Protein AF-A0ABC9V0Q5-F1 (afdb_monomer_lite)

pLDDT: mean 87.35, std 13.01, range [34.22, 98.19]

Organism: NCBI:txid1398973

Radius of gyration: 22.22 Å; chains: 1; bounding box: 59×36×68 Å

Secondary structure (DSSP, 8-state):
--SSSTTSSS-HHHHHHHHHHHT---HHHHHHHHHHHTTS-GGGT---TT--EEEEEEE-HHHHHHHHHH-B-S-SEEEEES-HHHHHHGGGSSPPTTSSPEEEEEEE---GGGEEEEHHHHHH-HHHHHHHHHHGGGSTTGGGTHHHHTTTT-EEEEE--B--GGGEEEEEEEPPPHHHHHHHHHHTT-S-TT--HHHHHHHHGGG-SEEE--HHHHHHHHHHHHHHHHHTT--

Sequence (235 aa):
MDNQNRNIYYNLELLQAISNWQAGSNEKKGNKLKELCVNLPEKFRLLPPNLVLFRQISLDNVGLSRFLREKKLPEKISSWTTDYKFAEKFKGGVPSELGDFKATIFKTTPLNNQVIVSLSELYKCSDFCNAMKLNKNKIDRYHDGAGKYWDTQSEVIMATEYLDHSNIYSMGGYSGTPEQIAEQASREKNIPISLTIDDIKELSRDYIGPWWLSPEGTRRAVARTLEIARNRGML

Foldseek 3Di:
DDPPVQDPLQDLQQLLLQQVCQLDHDPVSQVSLLVSLVPPDLVFLDDPPPQKWKAKDWAAPVRVLCCLVVLWDPDQKDKIASDPVLRCCPPHHADDPPGSIKIWMFMDDDDSQFWSGFLLVLLVDPSNVVSCVVCVVVHPPNVSGCVPCPCVRSITMTGHTGDDLLRGQKIKDFDDQLQVQLVVCVVVVVDDPPDDSVNSNVVCPVVGTMDIDHRVRSVVVSVVVSVVCVVVVSD

Structure (mmCIF, N/CA/C/O backbone):
data_AF-A0ABC9V0Q5-F1
#
_entry.id   AF-A0ABC9V0Q5-F1
#
loop_
_atom_site.group_PDB
_atom_site.id
_atom_site.type_symbol
_atom_site.label_atom_id
_atom_site.label_alt_id
_atom_site.label_comp_id
_atom_site.label_asym_id
_atom_site.label_entity_id
_atom_site.label_seq_id
_atom_site.pdbx_PDB_ins_code
_atom_site.Cartn_x
_atom_site.Cartn_y
_atom_site.Cartn_z
_atom_site.occupancy
_atom_site.B_iso_or_equiv
_atom_site.auth_seq_id
_atom_site.auth_comp_id
_atom_site.auth_asym_id
_atom_site.auth_atom_id
_atom_site.pdbx_PDB_model_num
ATOM 1 N N . MET A 1 1 ? -34.847 -1.621 24.905 1.00 36.88 1 MET A N 1
ATOM 2 C CA . MET A 1 1 ? -34.054 -2.863 24.806 1.00 36.88 1 MET A CA 1
ATOM 3 C C . MET A 1 1 ? -33.382 -2.808 23.437 1.00 36.88 1 MET A C 1
ATOM 5 O O . MET A 1 1 ? -34.111 -2.795 22.464 1.00 36.88 1 MET A O 1
ATOM 9 N N . ASP A 1 2 ? -32.094 -2.562 23.206 1.00 34.22 2 ASP A N 1
ATOM 10 C CA . ASP A 1 2 ? -30.889 -2.490 24.031 1.00 34.22 2 ASP A CA 1
ATOM 11 C C . ASP A 1 2 ? -29.961 -1.407 23.463 1.00 34.22 2 ASP A C 1
ATOM 13 O O . ASP A 1 2 ? -29.541 -1.475 22.310 1.00 34.22 2 ASP A O 1
ATOM 17 N N . ASN A 1 3 ? -29.604 -0.413 24.279 1.00 36.97 3 ASN A N 1
ATOM 18 C CA . ASN A 1 3 ? -28.569 0.574 23.941 1.00 36.97 3 ASN A CA 1
ATOM 19 C C . ASN A 1 3 ? -27.194 0.220 24.529 1.00 36.97 3 ASN A C 1
ATOM 21 O O . ASN A 1 3 ? -26.243 0.965 24.316 1.00 36.97 3 ASN A O 1
ATOM 25 N N . GLN A 1 4 ? -27.080 -0.901 25.250 1.00 39.44 4 GLN A N 1
ATOM 26 C CA . GLN A 1 4 ? -25.866 -1.286 25.981 1.00 39.44 4 GLN A CA 1
ATOM 27 C C . GLN A 1 4 ? -24.942 -2.258 25.229 1.00 39.44 4 GLN A C 1
ATOM 29 O O . GLN A 1 4 ? -23.802 -2.425 25.638 1.00 39.44 4 GLN A O 1
ATOM 34 N N . ASN A 1 5 ? -25.358 -2.804 24.079 1.00 42.84 5 ASN A N 1
ATOM 35 C CA . ASN A 1 5 ? -24.469 -3.549 23.169 1.00 42.84 5 ASN A CA 1
ATOM 36 C C . ASN A 1 5 ? -23.764 -2.653 22.134 1.00 42.84 5 ASN A C 1
ATOM 38 O O . ASN A 1 5 ? -23.086 -3.145 21.228 1.00 42.84 5 ASN A O 1
ATOM 42 N N . ARG A 1 6 ? -23.924 -1.326 22.238 1.00 49.50 6 ARG A N 1
ATOM 43 C CA . ARG A 1 6 ? -23.340 -0.370 21.297 1.00 49.50 6 ARG A CA 1
ATOM 44 C C . ARG A 1 6 ? -21.838 -0.260 21.547 1.00 49.50 6 ARG A C 1
ATOM 46 O O . ARG A 1 6 ? -21.372 0.622 22.258 1.00 49.50 6 ARG A O 1
ATOM 53 N N . ASN A 1 7 ? -21.114 -1.125 20.843 1.00 62.00 7 ASN A N 1
ATOM 54 C CA . ASN A 1 7 ? -19.746 -0.917 20.383 1.00 62.00 7 ASN A CA 1
ATOM 55 C C . ASN A 1 7 ? -18.598 -1.497 21.226 1.00 62.00 7 ASN A C 1
ATOM 57 O O . ASN A 1 7 ? -17.554 -0.866 21.374 1.00 62.00 7 ASN A O 1
ATOM 61 N N . ILE A 1 8 ? -18.746 -2.736 21.710 1.00 73.19 8 ILE A N 1
ATOM 62 C CA . ILE A 1 8 ? -17.652 -3.471 22.381 1.00 73.19 8 ILE A CA 1
ATOM 63 C C . ILE A 1 8 ? -16.379 -3.590 21.521 1.00 73.19 8 ILE A C 1
ATOM 65 O O . ILE A 1 8 ? -15.282 -3.746 22.052 1.00 73.19 8 ILE A O 1
ATOM 69 N N . TYR A 1 9 ? -16.521 -3.495 20.196 1.00 86.44 9 TYR A N 1
ATOM 70 C CA . TYR A 1 9 ? -15.433 -3.682 19.242 1.00 86.44 9 TYR A CA 1
ATOM 71 C C . TYR A 1 9 ? -14.551 -2.438 19.081 1.00 86.44 9 TYR A C 1
ATOM 73 O O . TYR A 1 9 ? -13.333 -2.564 18.983 1.00 86.44 9 TYR A O 1
ATOM 81 N N . TYR A 1 10 ? -15.134 -1.233 19.046 1.00 93.75 10 TYR A N 1
ATOM 82 C CA . TYR A 1 10 ? -14.400 0.007 18.747 1.00 93.75 10 TYR A CA 1
ATOM 83 C C . TYR A 1 10 ? -13.962 0.728 20.024 1.00 93.75 10 TYR A C 1
ATOM 85 O O . TYR A 1 10 ? -14.261 1.903 20.248 1.00 93.75 10 TYR A O 1
ATOM 93 N N . ASN A 1 11 ? -13.253 -0.008 20.878 1.00 94.50 11 ASN A N 1
ATOM 94 C CA . ASN A 1 11 ? -12.652 0.537 22.088 1.00 94.50 11 ASN A CA 1
ATOM 95 C C . ASN A 1 11 ? -11.472 1.478 21.762 1.00 94.50 11 ASN A C 1
ATOM 97 O O . ASN A 1 11 ? -10.940 1.485 20.650 1.00 94.50 11 ASN A O 1
ATOM 101 N N . LEU A 1 12 ? -11.050 2.279 22.746 1.00 96.25 12 LEU A N 1
ATOM 102 C CA . LEU A 1 12 ? -9.978 3.264 22.562 1.00 96.25 12 LEU A CA 1
ATOM 103 C C . LEU A 1 12 ? -8.662 2.626 22.091 1.00 96.25 12 LEU A C 1
ATOM 105 O O . LEU A 1 12 ? -7.945 3.231 21.301 1.00 96.25 12 LEU A O 1
ATOM 109 N N . GLU A 1 13 ? -8.365 1.404 22.534 1.00 97.00 13 GLU A N 1
ATOM 110 C CA . GLU A 1 13 ? -7.137 0.695 22.174 1.00 97.00 13 GLU A CA 1
ATOM 111 C C . GLU A 1 13 ? -7.083 0.367 20.673 1.00 97.00 13 GLU A C 1
ATOM 113 O O . GLU A 1 13 ? -6.066 0.619 20.025 1.00 97.00 13 GLU A O 1
ATOM 118 N N . LEU A 1 14 ? -8.189 -0.112 20.090 1.00 97.56 14 LEU A N 1
ATOM 119 C CA . LEU A 1 14 ? -8.291 -0.345 18.649 1.00 97.56 14 LEU A CA 1
ATOM 120 C C . LEU A 1 14 ? -8.172 0.962 17.858 1.00 97.56 14 LEU A C 1
ATOM 122 O O . LEU A 1 14 ? -7.417 1.027 16.886 1.00 97.56 14 LEU A O 1
ATOM 126 N N . LEU A 1 15 ? -8.888 2.010 18.278 1.00 97.75 15 LEU A N 1
ATOM 127 C CA . LEU A 1 15 ? -8.842 3.317 17.611 1.00 97.75 15 LEU A CA 1
ATOM 128 C C . LEU A 1 15 ? -7.417 3.897 17.631 1.00 97.75 15 LEU A C 1
ATOM 130 O O . LEU A 1 15 ? -6.921 4.377 16.607 1.00 97.75 15 LEU A O 1
ATOM 134 N N . GLN A 1 16 ? -6.728 3.779 18.771 1.00 98.19 16 GLN A N 1
ATOM 135 C CA . GLN A 1 16 ? -5.330 4.172 18.924 1.00 98.19 16 GLN A CA 1
ATOM 136 C C . GLN A 1 16 ? -4.409 3.352 18.019 1.00 98.19 16 GLN A C 1
ATOM 138 O O . GLN A 1 16 ? -3.513 3.916 17.391 1.00 98.19 16 GLN A O 1
ATOM 143 N N . ALA A 1 17 ? -4.607 2.034 17.927 1.00 98.12 17 ALA A N 1
ATOM 144 C CA . ALA A 1 17 ? -3.786 1.166 17.088 1.00 98.12 17 ALA A CA 1
ATOM 145 C C . ALA A 1 17 ? -3.915 1.508 15.595 1.00 98.12 17 ALA A C 1
ATOM 147 O O . ALA A 1 17 ? -2.897 1.586 14.904 1.00 98.12 17 ALA A O 1
ATOM 148 N N . ILE A 1 18 ? -5.134 1.786 15.119 1.00 97.94 18 ILE A N 1
ATOM 149 C CA . ILE A 1 18 ? -5.386 2.220 13.736 1.00 97.94 18 ILE A CA 1
ATOM 150 C C . ILE A 1 18 ? -4.709 3.567 13.471 1.00 97.94 18 ILE A C 1
ATOM 152 O O . ILE A 1 18 ? -3.947 3.691 12.512 1.00 97.94 18 ILE A O 1
ATOM 156 N N . SER A 1 19 ? -4.898 4.555 14.352 1.00 98.00 19 SER A N 1
ATOM 157 C CA . SER A 1 19 ? -4.247 5.861 14.195 1.00 98.00 19 SER A CA 1
ATOM 158 C C . SER A 1 19 ? -2.717 5.746 14.217 1.00 98.00 19 SER A C 1
ATOM 160 O O . SER A 1 19 ? -2.035 6.325 13.374 1.00 98.00 19 SER A O 1
ATOM 162 N N . ASN A 1 20 ? -2.160 4.938 15.124 1.00 97.88 20 ASN A N 1
ATOM 163 C CA . ASN A 1 20 ? -0.721 4.698 15.216 1.00 97.88 20 ASN A CA 1
ATOM 164 C C . ASN A 1 20 ? -0.142 4.074 13.950 1.00 97.88 20 ASN A C 1
ATOM 166 O O . ASN A 1 20 ? 0.978 4.425 13.570 1.00 97.88 20 ASN A O 1
ATOM 170 N N . TRP A 1 21 ? -0.866 3.133 13.345 1.00 97.75 21 TRP A N 1
ATOM 171 C CA . TRP A 1 21 ? -0.482 2.503 12.089 1.00 97.75 21 TRP A CA 1
ATOM 172 C C . TRP A 1 21 ? -0.469 3.511 10.943 1.00 97.75 21 TRP A C 1
ATOM 174 O O . TRP A 1 21 ? 0.556 3.649 10.277 1.00 97.75 21 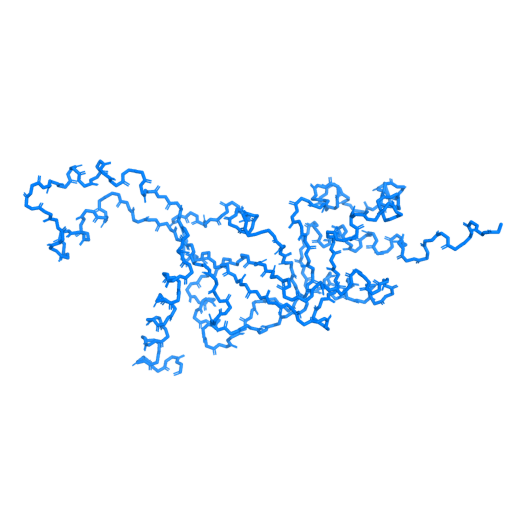TRP A O 1
ATOM 184 N N . GLN A 1 22 ? -1.545 4.286 10.783 1.00 96.62 22 GLN A N 1
ATOM 185 C CA . GLN A 1 22 ? -1.639 5.300 9.730 1.00 96.62 22 GLN A CA 1
ATOM 186 C C . GLN A 1 22 ? -0.601 6.423 9.909 1.00 96.62 22 GLN A C 1
ATOM 188 O O . GLN A 1 22 ? -0.053 6.916 8.928 1.00 96.62 22 GLN A O 1
ATOM 193 N N . ALA A 1 23 ? -0.239 6.774 11.149 1.00 95.94 23 ALA A N 1
ATOM 194 C CA . ALA A 1 23 ? 0.841 7.727 11.435 1.00 95.94 23 ALA A CA 1
ATOM 195 C C . ALA A 1 23 ? 2.243 7.206 11.058 1.00 95.94 23 ALA A C 1
ATOM 197 O O . ALA A 1 23 ? 3.206 7.972 11.010 1.00 95.94 23 ALA A O 1
ATOM 198 N N . GLY A 1 24 ? 2.382 5.901 10.825 1.00 94.06 24 GLY A N 1
ATOM 199 C CA . GLY A 1 24 ? 3.606 5.256 10.369 1.00 94.06 24 GLY A CA 1
ATOM 200 C C . GLY A 1 24 ? 3.628 3.785 10.769 1.00 94.06 24 GLY A C 1
ATOM 201 O O . GLY A 1 24 ? 3.508 3.459 11.951 1.00 94.06 24 GLY A O 1
ATOM 202 N N . SER A 1 25 ? 3.826 2.895 9.806 1.00 92.81 25 SER A N 1
ATOM 203 C CA . SER A 1 25 ? 3.802 1.447 10.003 1.00 92.81 25 SER A CA 1
ATOM 204 C C . SER A 1 25 ? 5.149 0.896 10.479 1.00 92.81 25 SER A C 1
ATOM 206 O O . SER A 1 25 ? 6.214 1.367 10.089 1.00 92.81 25 SER A O 1
ATOM 208 N N . ASN A 1 26 ? 5.104 -0.123 11.337 1.00 94.94 26 ASN A N 1
ATOM 209 C CA . ASN A 1 26 ? 6.236 -0.996 11.656 1.00 94.94 26 ASN A CA 1
ATOM 210 C C . ASN A 1 26 ? 5.717 -2.344 12.180 1.00 94.94 26 ASN A C 1
ATOM 212 O O . ASN A 1 26 ? 4.519 -2.495 12.436 1.00 94.94 26 ASN A O 1
ATOM 216 N N . GLU A 1 27 ? 6.615 -3.310 12.376 1.00 94.81 27 GLU A N 1
ATOM 217 C CA . GLU A 1 27 ? 6.252 -4.661 12.820 1.00 94.81 27 GLU A CA 1
ATOM 218 C C . GLU A 1 27 ? 5.475 -4.666 14.146 1.00 94.81 27 GLU A C 1
ATOM 220 O O . GLU A 1 27 ? 4.432 -5.312 14.245 1.00 94.81 27 GLU A O 1
ATOM 225 N N . LYS A 1 28 ? 5.910 -3.886 15.147 1.00 96.81 28 LYS A N 1
ATOM 226 C CA . LYS A 1 28 ? 5.231 -3.794 16.453 1.00 96.81 28 LYS A CA 1
ATOM 227 C C . LYS A 1 28 ? 3.781 -3.324 16.306 1.00 96.81 28 LYS A C 1
ATOM 229 O O . LYS A 1 28 ? 2.877 -3.914 16.894 1.00 96.81 28 LYS A O 1
ATOM 234 N N . LYS A 1 29 ? 3.551 -2.272 15.517 1.00 97.31 29 LYS A N 1
ATOM 235 C CA . LYS A 1 29 ? 2.210 -1.718 15.274 1.00 97.31 29 LYS A CA 1
ATOM 236 C C . LYS A 1 29 ? 1.339 -2.678 14.464 1.00 97.31 29 LYS A C 1
ATOM 238 O O . LYS A 1 29 ? 0.171 -2.848 14.795 1.00 97.31 29 LYS A O 1
ATOM 243 N N . GLY A 1 30 ? 1.912 -3.339 13.457 1.00 97.19 30 GLY A N 1
ATOM 244 C CA . GLY A 1 30 ? 1.213 -4.346 12.656 1.00 97.19 30 GLY A CA 1
ATOM 245 C C . GLY A 1 30 ? 0.763 -5.542 13.494 1.00 97.19 30 GLY A C 1
ATOM 246 O O . GLY A 1 30 ? -0.388 -5.959 13.402 1.00 97.19 30 GLY A O 1
ATOM 247 N N . ASN A 1 31 ? 1.633 -6.046 14.373 1.00 97.50 31 ASN A N 1
ATOM 248 C CA . ASN A 1 31 ? 1.290 -7.137 15.286 1.00 97.50 31 ASN A CA 1
ATOM 249 C C . ASN A 1 31 ? 0.206 -6.726 16.288 1.00 97.50 31 ASN A C 1
ATOM 251 O O . ASN A 1 31 ? -0.727 -7.495 16.509 1.00 97.50 31 ASN A O 1
ATOM 255 N N . LYS A 1 32 ? 0.267 -5.500 16.827 1.00 97.75 32 LYS A N 1
ATOM 256 C CA . LYS A 1 32 ? -0.789 -5.003 17.719 1.00 97.75 32 LYS A CA 1
ATOM 257 C C . LYS A 1 32 ? -2.136 -4.879 17.004 1.00 97.75 32 LYS A C 1
ATOM 259 O O . LYS A 1 32 ? -3.160 -5.255 17.562 1.00 97.75 32 LYS A O 1
ATOM 264 N N . LEU A 1 33 ? -2.150 -4.409 15.756 1.00 96.94 33 LEU A N 1
ATOM 265 C CA . LEU A 1 33 ? -3.372 -4.407 14.950 1.00 96.94 33 LEU A CA 1
ATOM 266 C C . LEU A 1 33 ? -3.899 -5.817 14.706 1.00 96.94 33 LEU A C 1
ATOM 268 O O . LEU A 1 33 ? -5.093 -6.045 14.864 1.00 96.94 33 LEU A O 1
ATOM 272 N N . LYS A 1 34 ? -3.022 -6.762 14.356 1.00 96.81 34 LYS A N 1
ATOM 273 C CA . LYS A 1 34 ? -3.397 -8.162 14.144 1.00 96.81 34 LYS A CA 1
ATOM 274 C C . LYS A 1 34 ? -4.059 -8.769 15.382 1.00 96.81 34 LYS A C 1
ATOM 276 O O . LYS A 1 34 ? -5.075 -9.435 15.240 1.00 96.81 34 LYS A O 1
ATOM 281 N N . GLU A 1 35 ? -3.514 -8.505 16.567 1.00 97.12 35 GLU A N 1
ATOM 282 C CA . GLU A 1 35 ? -4.079 -8.925 17.855 1.00 97.12 35 GLU A CA 1
ATOM 283 C C . GLU A 1 35 ? -5.480 -8.336 18.082 1.00 97.12 35 GLU A C 1
ATOM 285 O O . GLU A 1 35 ? -6.434 -9.073 18.320 1.00 97.12 35 GLU A O 1
ATOM 290 N N . LEU A 1 36 ? -5.628 -7.014 17.955 1.00 96.62 36 LEU A N 1
ATOM 291 C CA . LEU A 1 36 ? -6.888 -6.328 18.260 1.00 96.62 36 LEU A CA 1
ATOM 292 C C . LEU A 1 36 ? -7.990 -6.609 17.229 1.00 96.62 36 LEU A C 1
ATOM 294 O O . LEU A 1 36 ? -9.166 -6.698 17.583 1.00 96.62 36 LEU A O 1
ATOM 298 N N . CYS A 1 37 ? -7.625 -6.766 15.954 1.00 96.12 37 CYS A N 1
ATOM 299 C CA . CYS A 1 37 ? -8.587 -6.946 14.868 1.00 96.12 37 CYS A CA 1
ATOM 300 C C . CYS A 1 37 ? -9.239 -8.335 14.858 1.00 96.12 37 CYS A C 1
ATOM 302 O O . CYS A 1 37 ? -10.279 -8.487 14.223 1.00 96.12 37 CYS A O 1
ATOM 304 N N . VAL A 1 38 ? -8.710 -9.332 15.581 1.00 93.31 38 VAL A N 1
ATOM 305 C CA . VAL A 1 38 ? -9.358 -10.656 15.716 1.00 93.31 38 VAL A CA 1
ATOM 306 C C . VAL A 1 38 ? -10.800 -10.529 16.214 1.00 93.31 38 VAL A C 1
ATOM 308 O O . VAL A 1 38 ? -11.678 -11.246 15.739 1.00 93.31 38 VAL A O 1
ATOM 311 N N . ASN A 1 39 ? -11.056 -9.567 17.102 1.00 91.31 39 ASN A N 1
ATOM 312 C CA . ASN A 1 39 ? -12.377 -9.338 17.682 1.00 91.31 39 ASN A CA 1
ATOM 313 C C . ASN A 1 39 ? -13.321 -8.556 16.758 1.00 91.31 39 ASN A C 1
ATOM 315 O O . ASN A 1 39 ? -14.499 -8.415 17.075 1.00 91.31 39 ASN A O 1
ATOM 319 N N . LEU A 1 40 ? -12.840 -8.031 15.626 1.00 94.69 40 LEU A N 1
ATOM 320 C CA . LEU A 1 40 ? -13.698 -7.328 14.679 1.00 94.69 40 LEU A CA 1
ATOM 321 C C . LEU A 1 40 ? -14.645 -8.298 13.957 1.00 94.69 40 LEU A C 1
ATOM 323 O O . LEU A 1 40 ? -14.233 -9.416 13.610 1.00 94.69 40 LEU A O 1
ATOM 327 N N . PRO A 1 41 ? -15.875 -7.844 13.636 1.00 94.31 41 PRO A N 1
ATOM 328 C CA . PRO A 1 41 ? -16.773 -8.567 12.746 1.00 94.31 41 PRO A CA 1
ATOM 329 C C . PRO A 1 41 ? -16.080 -8.989 11.449 1.00 94.31 41 PRO A C 1
ATOM 331 O O . PRO A 1 41 ? -15.348 -8.202 10.843 1.00 94.31 41 PRO A O 1
ATOM 334 N N . GLU A 1 42 ? -16.358 -10.211 10.991 1.00 93.50 42 GLU A N 1
ATOM 335 C CA . GLU A 1 42 ? -15.681 -10.811 9.834 1.00 93.50 42 GLU A CA 1
ATOM 336 C C . GLU A 1 42 ? -15.777 -9.968 8.564 1.00 93.50 42 GLU A C 1
ATOM 338 O O . GLU A 1 42 ? -14.841 -9.960 7.778 1.00 93.50 42 GLU A O 1
ATOM 343 N N . LYS A 1 43 ? -16.841 -9.177 8.388 1.00 93.75 43 LYS A N 1
ATOM 344 C CA . LYS A 1 43 ? -16.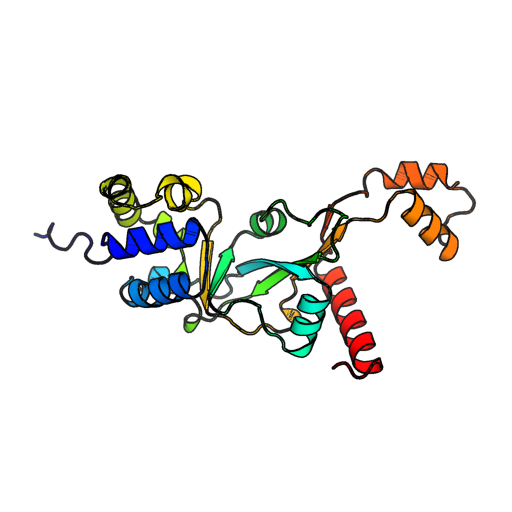992 -8.273 7.236 1.00 93.75 43 LYS A CA 1
ATOM 345 C C . LYS A 1 43 ? -15.841 -7.270 7.059 1.00 93.75 43 LYS A C 1
ATOM 347 O O . LYS A 1 43 ? -15.647 -6.769 5.964 1.00 93.75 43 LYS A O 1
ATOM 352 N N . PHE A 1 44 ? -15.087 -6.967 8.118 1.00 95.50 44 PHE A N 1
ATOM 353 C CA . PHE A 1 44 ? -13.907 -6.100 8.035 1.00 95.50 44 PHE A CA 1
ATOM 354 C C . PHE A 1 44 ? -12.616 -6.877 7.766 1.00 95.50 44 PHE A C 1
ATOM 356 O O . PHE A 1 44 ? -11.574 -6.269 7.561 1.00 95.50 44 PHE A O 1
ATOM 363 N N . ARG A 1 45 ? -12.667 -8.209 7.792 1.00 94.88 45 ARG A N 1
ATOM 364 C CA . ARG A 1 45 ? -11.532 -9.124 7.595 1.00 94.88 45 ARG A CA 1
ATOM 365 C C . ARG A 1 45 ? -11.708 -10.037 6.381 1.00 94.88 45 ARG A C 1
ATOM 367 O O . ARG A 1 45 ? -10.771 -10.717 5.992 1.00 94.88 45 ARG A O 1
ATOM 374 N N . LEU A 1 46 ? -12.892 -10.050 5.781 1.00 94.19 46 LEU A N 1
ATOM 375 C CA . LEU A 1 46 ? -13.212 -10.770 4.558 1.00 94.19 46 LEU A CA 1
ATOM 376 C C . LEU A 1 46 ? -13.359 -9.767 3.423 1.00 94.19 46 LEU A C 1
ATOM 378 O O . LEU A 1 46 ? -14.021 -8.741 3.572 1.00 94.19 46 LEU A O 1
ATOM 382 N N . LEU A 1 47 ? -12.749 -10.078 2.286 1.00 93.12 47 LEU A N 1
ATOM 383 C CA . LEU A 1 47 ? -12.878 -9.284 1.073 1.00 93.12 47 LEU A CA 1
ATOM 384 C C . LEU A 1 47 ? -13.727 -10.042 0.048 1.00 93.12 47 LEU A C 1
ATOM 386 O O . LEU A 1 47 ? -13.749 -11.276 0.066 1.00 93.12 47 LEU A O 1
ATOM 390 N N . PRO A 1 48 ? -14.419 -9.331 -0.859 1.00 92.19 48 PRO A N 1
ATOM 391 C CA . PRO A 1 48 ? -15.094 -9.960 -1.982 1.00 92.19 48 PRO A CA 1
ATOM 392 C C . PRO A 1 48 ? -14.150 -10.881 -2.772 1.00 92.19 48 PRO A C 1
ATOM 394 O O . PRO A 1 48 ? -12.976 -10.535 -2.960 1.00 92.19 48 PRO A O 1
ATOM 397 N N . PRO A 1 49 ? -14.646 -12.022 -3.288 1.00 89.56 49 PRO A N 1
ATOM 398 C CA . PRO A 1 49 ? -13.863 -12.875 -4.170 1.00 89.56 49 PRO A CA 1
ATOM 399 C C . PRO A 1 49 ? -13.303 -12.075 -5.348 1.00 89.56 49 PRO A C 1
ATOM 401 O O . PRO A 1 49 ? -14.004 -11.255 -5.938 1.00 89.56 49 PRO A O 1
ATOM 404 N N . ASN A 1 50 ? -12.045 -12.334 -5.706 1.00 91.56 50 ASN A N 1
ATOM 405 C CA . ASN A 1 50 ? -11.331 -11.673 -6.805 1.00 91.56 50 ASN A CA 1
ATOM 406 C C . ASN A 1 50 ? -11.054 -10.173 -6.618 1.00 91.56 50 ASN A C 1
ATOM 408 O O . ASN A 1 50 ? -10.571 -9.542 -7.560 1.00 91.56 50 ASN A O 1
ATOM 412 N N . LEU A 1 51 ? -11.297 -9.589 -5.436 1.00 95.12 51 LEU A N 1
ATOM 413 C CA . LEU A 1 51 ? -10.854 -8.220 -5.177 1.00 95.12 51 LEU A CA 1
ATOM 414 C C . LEU A 1 51 ? -9.323 -8.151 -5.287 1.00 95.12 51 LEU A C 1
ATOM 416 O O . LEU A 1 51 ? -8.601 -8.897 -4.623 1.00 95.12 51 LEU A O 1
ATOM 420 N N . VAL A 1 52 ? -8.835 -7.261 -6.149 1.00 96.88 52 VAL A N 1
ATOM 421 C CA . VAL A 1 52 ? -7.402 -7.047 -6.366 1.00 96.88 52 VAL A CA 1
ATOM 422 C C . VAL A 1 52 ? -6.926 -5.905 -5.482 1.00 96.88 52 VAL A C 1
ATOM 424 O O . VAL A 1 52 ? -7.545 -4.844 -5.432 1.00 96.88 52 VAL A O 1
AT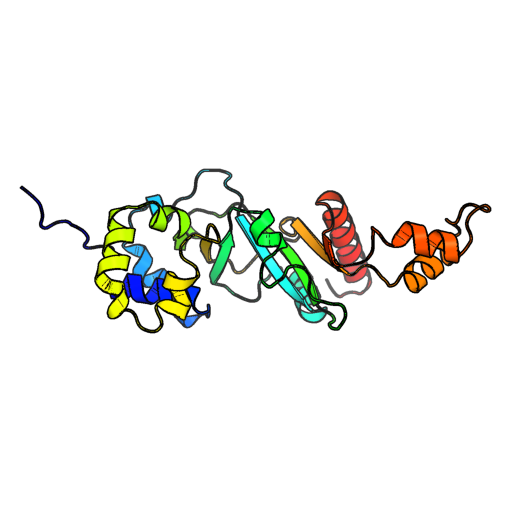OM 427 N N . LEU A 1 53 ? -5.801 -6.131 -4.815 1.00 98.06 53 LEU A N 1
ATOM 428 C CA . LEU A 1 53 ? -5.093 -5.137 -4.030 1.00 98.06 53 LEU A CA 1
ATOM 429 C C . LEU A 1 53 ? -3.772 -4.773 -4.696 1.00 98.06 53 LEU A C 1
ATOM 431 O O . LEU A 1 53 ? -3.100 -5.628 -5.277 1.00 98.06 53 LEU A O 1
ATOM 435 N N . PHE A 1 54 ? -3.380 -3.514 -4.540 1.00 98.12 54 PHE A N 1
ATOM 436 C CA . PHE A 1 54 ? -2.152 -2.947 -5.071 1.00 98.12 54 PHE A CA 1
ATOM 437 C C . PHE A 1 54 ? -1.271 -2.402 -3.953 1.00 98.12 54 PHE A C 1
ATOM 439 O O . PHE A 1 54 ? -1.759 -1.885 -2.947 1.00 98.12 54 PHE A O 1
ATOM 446 N N . ARG A 1 55 ? 0.044 -2.495 -4.139 1.00 96.50 55 ARG A N 1
ATOM 447 C CA . ARG A 1 55 ? 1.019 -1.897 -3.227 1.00 96.50 55 ARG A CA 1
ATOM 448 C C . ARG A 1 55 ? 2.240 -1.427 -3.991 1.00 96.50 55 ARG A C 1
ATOM 450 O O . ARG A 1 55 ? 2.912 -2.233 -4.626 1.00 96.50 55 ARG A O 1
ATOM 457 N N . GLN A 1 56 ? 2.558 -0.142 -3.870 1.00 95.12 56 GLN A N 1
ATOM 458 C CA . GLN A 1 56 ? 3.830 0.400 -4.331 1.00 95.12 56 GLN A CA 1
ATOM 459 C C . GLN A 1 56 ? 4.924 0.167 -3.280 1.00 95.12 56 GLN A C 1
ATOM 461 O O . GLN A 1 56 ? 4.744 0.453 -2.095 1.00 95.12 56 GLN A O 1
ATOM 466 N N . ILE A 1 57 ? 6.086 -0.300 -3.730 1.00 92.06 57 ILE A N 1
ATOM 467 C CA . ILE A 1 57 ? 7.319 -0.396 -2.951 1.00 92.06 57 ILE A CA 1
ATOM 468 C C . ILE A 1 57 ? 8.453 0.211 -3.776 1.00 92.06 57 ILE A C 1
ATOM 470 O O . ILE A 1 57 ? 8.617 -0.121 -4.947 1.00 92.06 57 ILE A O 1
ATOM 474 N N . SER A 1 58 ? 9.251 1.083 -3.166 1.00 89.25 58 SER A N 1
ATOM 475 C CA . SER A 1 58 ? 10.520 1.525 -3.750 1.00 89.25 58 SER A CA 1
ATOM 476 C C . SER A 1 58 ? 11.596 0.505 -3.392 1.00 89.25 58 SER A C 1
ATOM 478 O O . SER A 1 58 ? 11.893 0.320 -2.212 1.00 89.25 58 SER A O 1
ATOM 480 N N . LEU A 1 59 ? 12.145 -0.175 -4.397 1.00 85.81 59 LEU A N 1
ATOM 481 C CA . LEU A 1 59 ? 13.210 -1.165 -4.237 1.00 85.81 59 LEU A CA 1
ATOM 482 C C . LEU A 1 59 ? 14.470 -0.641 -4.919 1.00 85.81 59 LEU A C 1
ATOM 484 O O . LEU A 1 59 ? 14.428 -0.319 -6.103 1.00 85.81 59 LEU A O 1
ATOM 488 N N . ASP A 1 60 ? 15.583 -0.565 -4.197 1.00 83.56 60 ASP A N 1
ATOM 489 C CA . ASP A 1 60 ? 16.893 -0.379 -4.819 1.00 83.56 60 ASP A CA 1
ATOM 490 C C . ASP A 1 60 ? 17.305 -1.644 -5.590 1.00 83.56 60 ASP A C 1
ATOM 492 O O . ASP A 1 60 ? 16.638 -2.685 -5.548 1.00 83.56 60 ASP A O 1
ATOM 496 N N . ASN A 1 61 ? 18.430 -1.581 -6.302 1.00 80.44 61 ASN A N 1
ATOM 497 C CA . ASN A 1 61 ? 18.958 -2.733 -7.035 1.00 80.44 61 ASN A CA 1
ATOM 498 C C . ASN A 1 61 ? 19.170 -3.962 -6.125 1.00 80.44 61 ASN A C 1
ATOM 500 O O . ASN A 1 61 ? 18.920 -5.095 -6.548 1.00 80.44 61 ASN A O 1
ATOM 504 N N . VAL A 1 62 ? 19.576 -3.750 -4.867 1.00 84.50 62 VAL A N 1
ATOM 505 C CA . VAL A 1 62 ? 19.765 -4.821 -3.875 1.00 84.50 62 VAL A CA 1
ATOM 506 C C . VAL A 1 62 ? 18.425 -5.439 -3.475 1.00 84.50 62 VAL A C 1
ATOM 508 O O . VAL A 1 62 ? 18.279 -6.661 -3.505 1.00 84.50 62 VAL A O 1
ATOM 511 N N . GLY A 1 63 ? 17.432 -4.618 -3.143 1.00 86.94 63 GLY A N 1
ATOM 512 C CA . GLY A 1 63 ? 16.090 -5.029 -2.752 1.00 86.94 63 GLY A CA 1
ATOM 513 C C . GLY A 1 63 ? 15.338 -5.724 -3.880 1.00 86.94 63 GLY A C 1
ATOM 514 O O . GLY A 1 63 ? 14.705 -6.752 -3.644 1.00 86.94 63 GLY A O 1
ATOM 515 N N . LEU A 1 64 ? 15.459 -5.234 -5.116 1.00 84.94 64 LEU A N 1
ATOM 516 C CA . LEU A 1 64 ? 14.880 -5.888 -6.287 1.00 84.94 64 LEU A CA 1
ATOM 517 C C . LEU A 1 64 ? 15.546 -7.242 -6.543 1.00 84.94 64 LEU A C 1
ATOM 519 O O . LEU A 1 64 ? 14.849 -8.239 -6.707 1.00 84.94 64 LEU A O 1
ATOM 523 N N . SER A 1 65 ? 16.880 -7.308 -6.520 1.00 84.19 65 SER A N 1
ATOM 524 C CA . SER A 1 65 ? 17.622 -8.569 -6.662 1.00 84.19 65 SER A CA 1
ATOM 525 C C . SER A 1 65 ? 17.231 -9.580 -5.580 1.00 84.19 65 SER A C 1
ATOM 527 O O . SER A 1 65 ? 16.938 -10.743 -5.870 1.00 84.19 65 SER A O 1
ATOM 529 N N . ARG A 1 66 ? 17.133 -9.121 -4.328 1.00 88.88 66 ARG A N 1
ATOM 530 C CA . ARG A 1 66 ? 16.663 -9.929 -3.204 1.00 88.88 66 ARG A CA 1
ATOM 531 C C . ARG A 1 66 ? 15.242 -10.434 -3.429 1.00 88.88 66 ARG A C 1
ATOM 533 O O . ARG A 1 66 ? 15.008 -11.622 -3.238 1.00 88.88 66 ARG A O 1
ATOM 540 N N . PHE A 1 67 ? 14.315 -9.580 -3.862 1.00 91.25 67 PHE A N 1
ATOM 541 C CA . PHE A 1 67 ? 12.948 -9.996 -4.172 1.00 91.25 67 PHE A CA 1
ATOM 542 C C . PHE A 1 67 ? 12.921 -11.043 -5.291 1.00 91.25 67 PHE A C 1
ATOM 544 O O . PHE A 1 67 ? 12.243 -12.059 -5.165 1.00 91.25 67 PHE A O 1
ATOM 551 N N . LEU A 1 68 ? 13.682 -10.842 -6.368 1.00 88.56 68 LEU A N 1
ATOM 552 C CA . LEU A 1 68 ? 13.723 -11.788 -7.482 1.00 88.56 68 LEU A CA 1
ATOM 553 C C . LEU A 1 68 ? 14.242 -13.167 -7.047 1.00 88.56 68 LEU A C 1
ATOM 555 O O . LEU A 1 68 ? 13.721 -14.175 -7.519 1.00 88.56 68 LEU A O 1
ATOM 559 N N . ARG A 1 69 ? 15.197 -13.224 -6.113 1.00 89.81 69 ARG A N 1
ATOM 560 C CA . ARG A 1 69 ? 15.739 -14.482 -5.575 1.00 89.81 69 ARG A CA 1
ATOM 561 C C . ARG A 1 69 ? 14.848 -15.129 -4.521 1.00 89.81 69 ARG A C 1
ATOM 563 O O . ARG A 1 69 ? 14.566 -16.318 -4.590 1.00 89.81 69 ARG A O 1
ATOM 570 N N . GLU A 1 70 ? 14.423 -14.356 -3.530 1.00 93.19 70 GLU A N 1
ATOM 571 C CA . GLU A 1 70 ? 13.766 -14.873 -2.323 1.00 93.19 70 GLU A CA 1
ATOM 572 C C . GLU A 1 70 ? 12.238 -14.833 -2.411 1.00 93.19 70 GLU A C 1
ATOM 574 O O . GLU A 1 70 ? 11.570 -15.394 -1.544 1.00 93.19 70 GLU A O 1
ATOM 579 N N . LYS A 1 71 ? 11.674 -14.152 -3.421 1.00 94.12 71 LYS A N 1
ATOM 580 C CA . LYS A 1 71 ? 10.227 -13.899 -3.564 1.00 94.12 71 LYS A CA 1
ATOM 581 C C . LYS A 1 71 ? 9.617 -13.273 -2.309 1.00 94.12 71 LYS A C 1
ATOM 583 O O . LYS A 1 71 ? 8.460 -13.507 -1.972 1.00 94.12 71 LYS A O 1
ATOM 588 N N . LYS A 1 72 ? 10.430 -12.496 -1.592 1.00 93.06 72 LYS A N 1
ATOM 589 C CA . LYS A 1 72 ? 10.164 -12.043 -0.231 1.00 93.06 72 LYS A CA 1
ATOM 590 C C . LYS A 1 72 ? 10.075 -10.527 -0.161 1.00 93.06 72 LYS A C 1
ATOM 592 O O . LYS A 1 72 ? 10.955 -9.820 -0.649 1.00 93.06 72 LYS A O 1
ATOM 597 N N . LEU A 1 73 ? 9.017 -10.041 0.474 1.00 91.75 73 LEU A N 1
ATOM 598 C CA . LEU A 1 73 ? 8.807 -8.627 0.749 1.00 91.75 73 LEU A CA 1
ATOM 599 C C . LEU A 1 73 ? 9.640 -8.162 1.955 1.00 91.75 73 LEU A C 1
ATOM 601 O O . LEU A 1 73 ? 9.944 -8.961 2.843 1.00 91.75 73 LEU A O 1
ATOM 605 N N . PRO A 1 74 ? 9.983 -6.862 2.030 1.00 87.00 74 PRO A N 1
ATOM 606 C CA . PRO A 1 74 ? 10.729 -6.313 3.164 1.00 87.00 74 PRO A CA 1
ATOM 607 C C . PRO A 1 74 ? 9.937 -6.338 4.481 1.00 87.00 74 PRO A C 1
ATOM 609 O O . PRO A 1 74 ? 10.531 -6.347 5.555 1.00 87.00 74 PRO A O 1
ATOM 612 N N . GLU A 1 75 ? 8.605 -6.363 4.410 1.00 90.19 75 GLU A N 1
ATOM 613 C CA . GLU A 1 75 ? 7.703 -6.305 5.561 1.00 90.19 75 GLU A CA 1
ATOM 614 C C . GLU A 1 75 ? 6.687 -7.447 5.497 1.00 90.19 75 GLU A C 1
ATOM 616 O O . GLU A 1 75 ? 6.131 -7.710 4.433 1.00 90.19 75 GLU A O 1
ATOM 621 N N . LYS A 1 76 ? 6.407 -8.078 6.646 1.00 93.88 76 LYS A N 1
ATOM 622 C CA . LYS A 1 76 ? 5.423 -9.171 6.768 1.00 93.88 76 LYS A CA 1
ATOM 623 C C . LYS A 1 76 ? 3.982 -8.688 6.890 1.00 93.88 76 LYS A C 1
ATOM 625 O O . LYS A 1 76 ? 3.066 -9.403 6.506 1.00 93.88 76 LYS A O 1
ATOM 630 N N . ILE A 1 77 ? 3.780 -7.516 7.490 1.00 97.12 77 ILE A N 1
ATOM 631 C CA . ILE A 1 77 ? 2.479 -6.857 7.630 1.00 97.12 77 ILE A CA 1
ATOM 632 C C . ILE A 1 77 ? 2.605 -5.495 6.977 1.00 97.12 77 ILE A C 1
ATOM 634 O O . ILE A 1 77 ? 3.551 -4.763 7.263 1.00 97.12 77 ILE A O 1
ATOM 638 N N . SER A 1 78 ? 1.660 -5.161 6.108 1.00 96.38 78 SER A N 1
ATOM 639 C CA . SER A 1 78 ? 1.765 -3.957 5.294 1.00 96.38 78 SER A CA 1
ATOM 640 C C . SER A 1 78 ? 0.422 -3.449 4.803 1.00 96.38 78 SER A C 1
ATOM 642 O O . SER A 1 78 ? -0.531 -4.224 4.696 1.00 96.38 78 SER A O 1
ATOM 644 N N . SER A 1 79 ? 0.406 -2.173 4.431 1.00 96.75 79 SER A N 1
ATOM 645 C CA . SER A 1 79 ? -0.718 -1.507 3.784 1.00 96.75 79 SER A CA 1
ATOM 646 C C . SER A 1 79 ? -0.758 -1.802 2.290 1.00 96.75 79 SER A C 1
ATOM 648 O O . SER A 1 79 ? 0.259 -1.746 1.593 1.00 96.75 79 SER A O 1
ATOM 650 N N . TRP A 1 80 ? -1.961 -2.080 1.818 1.00 97.81 80 TRP A N 1
ATOM 651 C CA . TRP A 1 80 ? -2.337 -2.256 0.427 1.00 97.81 80 TRP A CA 1
ATOM 652 C C . TRP A 1 80 ? -3.552 -1.373 0.138 1.00 97.81 80 TRP A C 1
ATOM 654 O O . TRP A 1 80 ? -4.243 -0.946 1.058 1.00 97.81 80 TRP A O 1
ATOM 664 N N . THR A 1 81 ? -3.822 -1.092 -1.130 1.00 98.06 81 THR A N 1
ATOM 665 C CA . THR A 1 81 ? -4.969 -0.281 -1.555 1.00 98.06 81 THR A CA 1
ATOM 666 C C . THR A 1 81 ? -5.790 -1.016 -2.604 1.00 98.06 81 THR A C 1
ATOM 668 O O . THR A 1 81 ? -5.247 -1.778 -3.404 1.00 98.06 81 THR A O 1
ATOM 671 N N . THR A 1 82 ? -7.100 -0.786 -2.627 1.00 96.75 82 THR A N 1
ATOM 672 C CA . THR A 1 82 ? -7.963 -1.219 -3.737 1.00 96.75 82 THR A CA 1
ATOM 673 C C . THR A 1 82 ? -7.883 -0.281 -4.945 1.00 96.75 82 THR A C 1
ATOM 675 O O . THR A 1 82 ? -8.407 -0.611 -6.006 1.00 96.75 82 THR A O 1
ATOM 678 N N . ASP A 1 83 ? -7.248 0.887 -4.806 1.00 96.31 83 ASP A N 1
ATOM 679 C CA . ASP A 1 83 ? -7.135 1.895 -5.857 1.00 96.31 83 ASP A CA 1
ATOM 680 C C . ASP A 1 83 ? -5.738 1.879 -6.495 1.00 96.31 83 ASP A C 1
ATOM 682 O O . ASP A 1 83 ? -4.743 2.346 -5.934 1.00 96.31 83 ASP A O 1
ATOM 686 N N . TYR A 1 84 ? -5.666 1.376 -7.726 1.00 94.69 84 TYR A N 1
ATOM 687 C CA . TYR A 1 84 ? -4.435 1.394 -8.511 1.00 94.69 84 TYR A CA 1
ATOM 688 C C . TYR A 1 84 ? -3.894 2.816 -8.750 1.00 94.69 84 TYR A C 1
ATOM 690 O O . TYR A 1 84 ? -2.682 3.025 -8.707 1.00 94.69 84 TYR A O 1
ATOM 698 N N . LYS A 1 85 ? -4.763 3.812 -8.963 1.00 94.31 85 LYS A N 1
ATOM 699 C CA . LYS A 1 85 ? -4.345 5.206 -9.186 1.00 94.31 85 LYS A CA 1
ATOM 700 C C . LYS A 1 85 ? -3.783 5.841 -7.928 1.00 94.31 85 LYS A C 1
ATOM 702 O O . LYS A 1 85 ? -2.879 6.672 -8.024 1.00 94.31 85 LYS A O 1
ATOM 707 N N . PHE A 1 86 ? -4.266 5.421 -6.763 1.00 94.75 86 PHE A N 1
ATOM 708 C CA . PHE A 1 86 ? -3.619 5.754 -5.503 1.00 94.75 86 PHE A CA 1
ATOM 709 C C . PHE A 1 86 ? -2.229 5.111 -5.416 1.00 94.75 86 PHE A C 1
ATOM 711 O O . PHE A 1 86 ? -1.260 5.800 -5.095 1.00 94.75 86 PHE A O 1
ATOM 718 N N . ALA A 1 87 ? -2.104 3.824 -5.769 1.00 95.94 87 ALA A N 1
ATOM 719 C CA . ALA A 1 87 ? -0.820 3.125 -5.761 1.00 95.94 87 ALA A CA 1
ATOM 720 C C . ALA A 1 87 ? 0.227 3.780 -6.680 1.00 95.94 87 ALA A C 1
ATOM 722 O O . ALA A 1 87 ? 1.377 3.842 -6.280 1.00 95.94 87 ALA A O 1
ATOM 723 N N . GLU A 1 88 ? -0.140 4.314 -7.852 1.00 93.69 88 GLU A N 1
ATOM 724 C CA . GLU A 1 88 ? 0.788 5.026 -8.759 1.00 93.69 88 GLU A CA 1
ATOM 725 C C . GLU A 1 88 ? 1.341 6.341 -8.190 1.00 93.69 88 GLU A C 1
ATOM 727 O O . GLU A 1 88 ? 2.397 6.802 -8.623 1.00 93.69 88 GLU A O 1
ATOM 732 N N . LYS A 1 89 ? 0.608 6.978 -7.270 1.00 92.62 89 LYS A N 1
ATOM 733 C CA . LYS A 1 89 ? 0.939 8.295 -6.699 1.00 92.62 89 LYS A CA 1
ATOM 734 C C . LYS A 1 89 ? 1.493 8.197 -5.280 1.00 92.62 89 LYS A C 1
ATOM 736 O O . LYS A 1 89 ? 1.850 9.217 -4.682 1.00 92.62 89 LYS A O 1
ATOM 741 N N . PHE A 1 90 ? 1.535 6.994 -4.713 1.00 90.44 90 PHE A N 1
ATOM 742 C CA . PHE A 1 90 ? 1.933 6.792 -3.331 1.00 90.44 90 PHE A CA 1
ATOM 743 C C . PHE A 1 90 ? 3.359 7.310 -3.104 1.00 90.44 90 PHE A C 1
ATOM 745 O O . PHE A 1 90 ? 4.260 7.085 -3.906 1.00 90.44 90 PHE A O 1
ATOM 752 N N . LYS A 1 91 ? 3.560 8.067 -2.016 1.00 86.38 91 LYS A N 1
ATOM 753 C CA . LYS A 1 91 ? 4.834 8.745 -1.698 1.00 86.38 91 LYS A CA 1
ATOM 754 C C . LYS A 1 91 ? 5.401 9.608 -2.844 1.00 86.38 91 LYS A C 1
ATOM 756 O O . LYS A 1 91 ? 6.613 9.743 -2.962 1.00 86.38 91 LYS A O 1
ATOM 761 N N . GLY A 1 92 ? 4.533 10.213 -3.657 1.00 86.38 92 GLY A N 1
ATOM 762 C CA . GLY A 1 92 ? 4.940 11.059 -4.785 1.00 86.38 92 GLY A CA 1
ATOM 763 C C . GLY A 1 92 ? 5.122 10.301 -6.103 1.00 86.38 92 GLY A C 1
ATOM 764 O O . GLY A 1 92 ? 5.509 10.909 -7.094 1.00 86.38 92 GLY A O 1
ATOM 765 N N . GLY A 1 93 ? 4.808 9.002 -6.135 1.00 88.06 93 GLY A N 1
ATOM 766 C CA . GLY A 1 93 ? 4.898 8.165 -7.325 1.00 88.06 93 GLY A CA 1
ATOM 767 C C . GLY A 1 93 ? 6.304 7.624 -7.539 1.00 88.06 93 GLY A C 1
ATOM 768 O O . GLY A 1 93 ? 6.875 7.008 -6.636 1.00 88.06 93 GLY A O 1
ATOM 769 N N . VAL A 1 94 ? 6.855 7.794 -8.738 1.00 85.69 94 VAL A N 1
ATOM 770 C CA . VAL A 1 94 ? 8.185 7.267 -9.060 1.00 85.69 94 VAL A CA 1
ATOM 771 C C . VAL A 1 94 ? 9.269 8.119 -8.377 1.00 85.69 94 VAL A C 1
ATOM 773 O O . VAL A 1 94 ? 9.242 9.340 -8.529 1.00 85.69 94 VAL A O 1
ATOM 776 N N . PRO A 1 95 ? 10.224 7.518 -7.634 1.00 77.69 95 PRO A N 1
ATOM 777 C CA . PRO A 1 95 ? 11.362 8.239 -7.067 1.00 77.69 95 PRO A CA 1
ATOM 778 C C . PRO A 1 95 ? 12.129 9.015 -8.145 1.00 77.69 95 PRO A C 1
ATOM 780 O O . PRO A 1 95 ? 12.335 8.496 -9.241 1.00 77.69 95 PRO A O 1
ATOM 783 N N . SER A 1 96 ? 12.547 10.244 -7.835 1.00 68.12 96 SER A N 1
ATOM 784 C CA . SER A 1 96 ? 13.338 11.073 -8.750 1.00 68.12 96 SER A CA 1
ATOM 785 C C . SER A 1 96 ? 14.731 10.487 -9.010 1.00 68.12 96 SER A C 1
ATOM 787 O O . SER A 1 96 ? 15.243 9.693 -8.222 1.00 68.12 96 SER A O 1
ATOM 789 N N . GLU A 1 97 ? 15.344 10.925 -10.116 1.00 57.47 97 GLU A N 1
ATOM 790 C CA . GLU A 1 97 ? 16.585 10.436 -10.754 1.00 57.47 97 GLU A CA 1
ATOM 791 C C . GLU A 1 97 ? 17.820 10.244 -9.847 1.00 57.47 97 GLU A C 1
ATOM 793 O O . GLU A 1 97 ? 18.802 9.637 -10.262 1.00 57.47 97 GLU A O 1
ATOM 798 N N . LEU A 1 98 ? 17.796 10.732 -8.606 1.00 52.12 98 LEU A N 1
ATOM 799 C CA . LEU A 1 98 ? 18.944 10.747 -7.694 1.00 52.12 98 LEU A CA 1
ATOM 800 C C . LEU A 1 98 ? 19.160 9.435 -6.917 1.00 52.12 98 LEU A C 1
ATOM 802 O O . LEU A 1 98 ? 20.006 9.396 -6.023 1.00 52.12 98 LEU A O 1
ATOM 806 N N . GLY A 1 99 ? 18.426 8.361 -7.223 1.00 55.44 99 GLY A N 1
ATOM 807 C CA . GLY A 1 99 ? 18.600 7.077 -6.545 1.00 55.44 99 GLY A CA 1
ATOM 808 C C . GLY A 1 99 ? 18.407 5.856 -7.438 1.00 55.44 99 GLY A C 1
ATOM 809 O O . GLY A 1 99 ? 17.568 5.844 -8.331 1.00 55.44 99 GLY A O 1
ATOM 810 N N . ASP A 1 100 ? 19.113 4.774 -7.103 1.00 63.28 100 ASP A N 1
ATOM 811 C CA . ASP A 1 100 ? 18.997 3.432 -7.705 1.00 63.28 100 ASP A CA 1
ATOM 812 C C . ASP A 1 100 ? 17.643 2.736 -7.437 1.00 63.28 100 ASP A C 1
ATOM 814 O O . ASP A 1 100 ? 17.498 1.521 -7.612 1.00 63.28 100 ASP A O 1
ATOM 818 N N . PHE A 1 101 ? 16.644 3.479 -6.960 1.00 61.22 101 PHE A N 1
ATOM 819 C CA . PHE A 1 101 ? 15.351 2.948 -6.560 1.00 61.22 101 PHE A CA 1
ATOM 820 C C . PHE A 1 101 ? 14.410 2.850 -7.754 1.00 61.22 101 PHE A C 1
ATOM 822 O O . PHE A 1 101 ? 14.063 3.843 -8.387 1.00 61.22 101 PHE A O 1
ATOM 829 N N . LYS A 1 102 ? 13.907 1.642 -8.000 1.00 76.25 102 LYS A N 1
ATOM 830 C CA . LYS A 1 102 ? 12.812 1.384 -8.930 1.00 76.25 102 LYS A CA 1
ATOM 831 C C . LYS A 1 102 ? 11.511 1.302 -8.151 1.00 76.25 102 LYS A C 1
ATOM 833 O O . LYS A 1 102 ? 11.372 0.502 -7.219 1.00 76.25 102 LYS A O 1
ATOM 838 N N . ALA A 1 103 ? 10.540 2.122 -8.536 1.00 89.25 103 ALA A N 1
ATOM 839 C CA . ALA A 1 103 ? 9.196 1.989 -8.001 1.00 89.25 103 ALA A CA 1
ATOM 840 C C . ALA A 1 103 ? 8.594 0.690 -8.544 1.00 89.25 103 ALA A C 1
ATOM 842 O O . ALA A 1 103 ? 8.634 0.438 -9.742 1.00 89.25 103 ALA A O 1
ATOM 843 N N . THR A 1 104 ? 8.058 -0.166 -7.688 1.00 92.88 104 THR A N 1
ATOM 844 C CA . THR A 1 104 ? 7.438 -1.427 -8.105 1.00 92.88 104 THR A CA 1
ATOM 845 C C . THR A 1 104 ? 6.055 -1.511 -7.494 1.00 92.88 104 THR A C 1
ATOM 847 O O . THR A 1 104 ? 5.913 -1.465 -6.275 1.00 92.88 104 THR A O 1
ATOM 850 N N . ILE A 1 105 ? 5.030 -1.629 -8.332 1.00 96.19 105 ILE A N 1
ATOM 851 C CA . ILE A 1 105 ? 3.667 -1.910 -7.896 1.00 96.19 105 ILE A CA 1
ATOM 852 C C . ILE A 1 105 ? 3.455 -3.413 -7.967 1.00 96.19 105 ILE A C 1
ATOM 854 O O . ILE A 1 105 ? 3.558 -4.024 -9.032 1.00 96.19 105 ILE A O 1
ATOM 858 N N . PHE A 1 106 ? 3.116 -3.996 -6.829 1.00 97.06 106 PHE A N 1
ATOM 859 C CA . PHE A 1 106 ? 2.630 -5.359 -6.728 1.00 97.06 106 PHE A CA 1
ATOM 860 C C . PHE A 1 106 ? 1.110 -5.381 -6.829 1.00 97.06 106 PHE A C 1
ATOM 862 O O . PHE A 1 106 ? 0.447 -4.470 -6.332 1.00 97.06 106 PHE A O 1
ATOM 869 N N . LYS A 1 107 ? 0.564 -6.443 -7.425 1.00 97.38 107 LYS A N 1
ATOM 870 C CA . LYS A 1 107 ? -0.855 -6.794 -7.360 1.00 97.38 107 LYS A CA 1
ATOM 871 C C . LYS A 1 107 ? -1.043 -8.156 -6.713 1.00 97.38 107 LYS A C 1
ATOM 873 O O . LYS A 1 107 ? -0.255 -9.075 -6.947 1.00 97.38 107 LYS A O 1
ATOM 878 N N . THR A 1 108 ? -2.116 -8.319 -5.957 1.00 97.06 108 THR A N 1
ATOM 879 C CA . THR A 1 108 ? -2.499 -9.624 -5.417 1.00 97.06 108 THR A CA 1
ATOM 880 C C . THR A 1 108 ? -4.003 -9.725 -5.207 1.00 97.06 108 THR A C 1
ATOM 882 O O . THR A 1 108 ? -4.677 -8.714 -5.029 1.00 97.06 108 THR A O 1
ATOM 885 N N . THR A 1 109 ? -4.516 -10.950 -5.203 1.00 96.50 109 THR A N 1
ATOM 886 C CA . THR A 1 109 ? -5.835 -11.273 -4.657 1.00 96.50 109 THR A CA 1
ATOM 887 C C . THR A 1 109 ? -5.579 -11.969 -3.324 1.00 96.50 109 THR A C 1
ATOM 889 O O . THR A 1 109 ? -5.070 -13.093 -3.326 1.00 96.50 109 THR A O 1
ATOM 892 N N . PRO A 1 110 ? -5.822 -11.301 -2.186 1.00 93.81 110 PRO A N 1
ATOM 893 C CA . PRO A 1 110 ? -5.457 -11.842 -0.886 1.00 93.81 110 PRO A CA 1
ATOM 894 C C . PRO A 1 110 ? -6.330 -13.045 -0.527 1.00 93.81 110 PRO A C 1
ATOM 896 O O . PRO A 1 110 ? -7.529 -13.078 -0.804 1.00 93.81 110 PRO A O 1
ATOM 899 N N . LEU A 1 111 ? -5.734 -14.014 0.160 1.00 90.69 111 LEU A N 1
ATOM 900 C CA . LEU A 1 111 ? -6.488 -15.032 0.878 1.00 90.69 111 LEU A CA 1
ATOM 901 C C . LEU A 1 111 ? -7.133 -14.395 2.115 1.00 90.69 111 LEU A C 1
ATOM 903 O O . LEU A 1 111 ? -6.539 -13.532 2.762 1.00 90.69 111 LEU A O 1
ATOM 907 N N . ASN A 1 112 ? -8.320 -14.862 2.502 1.00 84.88 112 ASN A N 1
ATOM 908 C CA . ASN A 1 112 ? -9.041 -14.311 3.656 1.00 84.88 112 ASN A CA 1
ATOM 909 C C . ASN A 1 112 ? -8.224 -14.365 4.961 1.00 84.88 112 ASN A C 1
ATOM 911 O O . ASN A 1 112 ? -8.307 -13.458 5.780 1.00 84.88 112 ASN A O 1
ATOM 915 N N . ASN A 1 113 ? -7.382 -15.385 5.147 1.00 89.88 113 ASN A N 1
ATOM 916 C CA . ASN A 1 113 ? -6.510 -15.504 6.322 1.00 89.88 113 ASN A CA 1
ATOM 917 C C . ASN A 1 113 ? -5.307 -14.539 6.315 1.00 89.88 113 ASN A C 1
ATOM 919 O O . ASN A 1 113 ? -4.602 -14.439 7.319 1.00 89.88 113 ASN A O 1
ATOM 923 N N . GLN A 1 114 ? -5.055 -13.845 5.202 1.00 94.94 114 GLN A N 1
ATOM 924 C CA . GLN A 1 114 ? -4.013 -12.826 5.097 1.00 94.94 114 GLN A CA 1
ATOM 925 C C . GLN A 1 114 ? -4.529 -11.447 5.504 1.00 94.94 114 GLN A C 1
ATOM 927 O O . GLN A 1 114 ? -3.740 -10.616 5.948 1.00 94.94 114 GLN A O 1
ATOM 932 N N . VAL A 1 115 ? -5.827 -11.174 5.368 1.00 97.19 115 VAL A N 1
ATOM 933 C CA . VAL A 1 115 ? -6.398 -9.858 5.669 1.00 97.19 115 VAL A CA 1
ATOM 934 C C . VAL A 1 115 ? -6.501 -9.679 7.183 1.00 97.19 115 VAL A C 1
ATOM 936 O O . VAL A 1 115 ? -7.172 -10.439 7.877 1.00 97.19 115 VAL A O 1
ATOM 939 N N . ILE A 1 116 ? -5.828 -8.652 7.701 1.00 97.69 116 ILE A N 1
ATOM 940 C CA . ILE A 1 116 ? -5.948 -8.253 9.107 1.00 97.69 116 ILE A CA 1
ATOM 941 C C . ILE A 1 116 ? -7.184 -7.381 9.271 1.00 97.69 116 ILE A C 1
ATOM 943 O O . ILE A 1 116 ? -7.994 -7.636 10.158 1.00 97.69 116 ILE A O 1
ATOM 947 N N . VAL A 1 117 ? -7.317 -6.358 8.422 1.00 97.75 117 VAL A N 1
ATOM 948 C CA . VAL A 1 117 ? -8.466 -5.453 8.418 1.00 97.75 117 VAL A CA 1
ATOM 949 C C . VAL A 1 117 ? -8.538 -4.652 7.115 1.00 97.75 117 VAL A C 1
ATOM 951 O O . VAL A 1 117 ? -7.521 -4.192 6.598 1.00 97.75 117 VAL A O 1
ATOM 954 N N . SER A 1 118 ? -9.746 -4.447 6.599 1.00 97.75 118 SER A N 1
ATOM 955 C CA . SER A 1 118 ? -10.061 -3.438 5.591 1.00 97.75 118 SER A CA 1
ATOM 956 C C . SER A 1 118 ? -10.437 -2.139 6.297 1.00 97.75 118 SER A C 1
ATOM 958 O O . SER A 1 118 ? -11.525 -2.029 6.872 1.00 97.75 118 SER A O 1
ATOM 960 N N . LEU A 1 119 ? -9.535 -1.154 6.282 1.00 97.56 119 LEU A N 1
ATOM 961 C CA . LEU A 1 119 ? -9.836 0.160 6.846 1.00 97.56 119 LEU A CA 1
ATOM 962 C C . LEU A 1 119 ? -10.899 0.877 6.017 1.00 97.56 119 LEU A C 1
ATOM 964 O O . LEU A 1 119 ? -11.738 1.557 6.599 1.00 97.56 119 LEU A O 1
ATOM 968 N N . SER A 1 120 ? -10.928 0.665 4.699 1.00 95.12 120 SER A N 1
ATOM 969 C CA . SER A 1 120 ? -11.984 1.238 3.858 1.00 95.12 120 SER A CA 1
ATOM 970 C C . SER A 1 120 ? -13.374 0.752 4.258 1.00 95.12 120 SER A C 1
ATOM 972 O O . SER A 1 120 ? -14.299 1.550 4.402 1.00 95.12 120 SER A O 1
ATOM 974 N N . GLU A 1 121 ? -13.532 -0.541 4.552 1.00 95.88 121 GLU A N 1
ATOM 975 C CA . GLU A 1 121 ? -14.813 -1.043 5.060 1.00 95.88 121 GLU A CA 1
ATOM 976 C C . GLU A 1 121 ? -15.113 -0.541 6.481 1.00 95.88 121 GLU A C 1
ATOM 978 O O . GLU A 1 121 ? -16.264 -0.218 6.786 1.00 95.88 121 GLU A O 1
ATOM 983 N N . LEU A 1 122 ? -14.102 -0.408 7.351 1.00 95.94 122 LEU A N 1
ATOM 984 C CA . LEU A 1 122 ? -14.290 0.180 8.683 1.00 95.94 122 LEU A CA 1
ATOM 985 C C . LEU A 1 122 ? -14.765 1.635 8.616 1.00 95.94 122 LEU A C 1
ATOM 987 O O . LEU A 1 122 ? -15.714 1.992 9.311 1.00 95.94 122 LEU A O 1
ATOM 991 N N . TYR A 1 123 ? -14.160 2.470 7.772 1.00 96.75 123 TYR A N 1
ATOM 992 C CA . TYR A 1 123 ? -14.521 3.884 7.642 1.00 96.75 123 TYR A CA 1
ATOM 993 C C . TYR A 1 123 ? -15.875 4.115 6.949 1.00 96.75 123 TYR A C 1
ATOM 995 O O . TYR A 1 123 ? -16.448 5.199 7.070 1.00 96.75 123 TYR A O 1
ATOM 1003 N N . LYS A 1 124 ? -16.454 3.096 6.301 1.00 95.62 124 LYS A N 1
ATOM 1004 C CA . LYS A 1 124 ? -17.863 3.106 5.865 1.00 95.62 124 LYS A CA 1
ATOM 1005 C C . LYS A 1 124 ? -18.841 2.832 7.013 1.00 95.62 124 LYS A C 1
ATOM 1007 O O . LYS A 1 124 ? -20.031 3.121 6.892 1.00 95.62 124 LYS A O 1
ATOM 1012 N N . CYS A 1 125 ? -18.379 2.286 8.140 1.00 95.50 125 CYS A N 1
ATOM 1013 C CA . CYS A 1 125 ? -19.229 1.977 9.284 1.00 95.50 125 CYS A CA 1
ATOM 1014 C C . CYS A 1 125 ? -19.486 3.220 10.151 1.00 95.50 125 CYS A C 1
ATOM 1016 O O . CYS A 1 125 ? -18.574 3.775 10.765 1.00 95.50 125 CYS A O 1
ATOM 1018 N N . SER A 1 126 ? -20.756 3.620 10.271 1.00 95.31 126 SER A N 1
ATOM 1019 C CA . SER A 1 126 ? -21.172 4.775 11.079 1.00 95.31 126 SER A CA 1
ATOM 1020 C C . SER A 1 126 ? -20.725 4.677 12.537 1.00 95.31 126 SER A C 1
ATOM 1022 O O . SER A 1 126 ? -20.250 5.659 13.103 1.00 95.31 126 SER A O 1
ATOM 1024 N N . ASP A 1 127 ? -20.833 3.493 13.139 1.00 95.19 127 ASP A N 1
ATOM 1025 C CA . ASP A 1 127 ? -20.497 3.276 14.547 1.00 95.19 127 ASP A CA 1
ATOM 1026 C C . ASP A 1 127 ? -18.994 3.421 14.802 1.00 95.19 127 ASP A C 1
ATOM 1028 O O . ASP A 1 127 ? -18.593 3.958 15.837 1.00 95.19 127 ASP A O 1
ATOM 1032 N N . PHE A 1 128 ? -18.160 3.005 13.846 1.00 96.38 128 PHE A N 1
ATOM 1033 C CA . PHE A 1 128 ? -16.711 3.192 13.898 1.00 96.38 128 PHE A CA 1
ATOM 1034 C C . PHE A 1 128 ? -16.346 4.666 13.766 1.00 96.38 128 PHE A C 1
ATOM 1036 O O . PHE A 1 128 ? -15.630 5.214 14.604 1.00 96.38 128 PHE A O 1
ATOM 1043 N N . CYS A 1 129 ? -16.916 5.341 12.771 1.00 96.88 129 CYS A N 1
ATOM 1044 C CA . CYS A 1 129 ? -16.704 6.766 12.550 1.00 96.88 129 CYS A CA 1
ATOM 1045 C C . CYS A 1 129 ? -17.139 7.608 13.757 1.00 96.88 129 CYS A C 1
ATOM 1047 O O . CYS A 1 129 ? -16.446 8.554 14.137 1.00 96.88 129 CYS A O 1
ATOM 1049 N N . ASN A 1 130 ? -18.258 7.253 14.392 1.00 96.12 130 ASN A N 1
ATOM 1050 C CA . ASN A 1 130 ? -18.728 7.899 15.614 1.00 96.12 130 ASN A CA 1
ATOM 1051 C C . ASN A 1 130 ? -17.773 7.644 16.785 1.00 96.12 130 ASN A C 1
ATOM 1053 O O . ASN A 1 130 ? -17.398 8.595 17.469 1.00 96.12 130 ASN A O 1
ATOM 1057 N N . ALA A 1 131 ? -17.321 6.402 16.985 1.00 96.56 131 ALA A N 1
ATOM 1058 C CA . ALA A 1 131 ? -16.345 6.072 18.024 1.00 96.56 131 ALA A CA 1
ATOM 1059 C C . ALA A 1 131 ? -15.028 6.849 17.844 1.00 96.56 131 ALA A C 1
ATOM 1061 O O . ALA A 1 131 ? -14.518 7.418 18.811 1.00 96.56 131 ALA A O 1
ATOM 1062 N N . MET A 1 132 ? -14.524 6.952 16.611 1.00 96.81 132 MET A N 1
ATOM 1063 C CA . MET A 1 132 ? -13.315 7.711 16.285 1.00 96.81 132 MET A CA 1
ATOM 1064 C C . MET A 1 132 ? -13.489 9.210 16.582 1.00 96.81 132 MET A C 1
ATOM 1066 O O . MET A 1 132 ? -12.647 9.816 17.240 1.00 96.81 132 MET A O 1
ATOM 1070 N N . LYS A 1 133 ? -14.622 9.809 16.183 1.00 96.00 133 LYS A N 1
ATOM 1071 C CA . LYS A 1 133 ? -14.932 11.225 16.457 1.00 96.00 133 LYS A CA 1
ATOM 1072 C C . LYS A 1 133 ? -15.057 11.523 17.952 1.00 96.00 133 LYS A C 1
ATOM 1074 O O . LYS A 1 133 ? -14.533 12.538 18.405 1.00 96.00 133 LYS A O 1
ATOM 1079 N N . LEU A 1 134 ? -15.729 10.650 18.706 1.00 96.56 134 LEU A N 1
ATOM 1080 C CA . LEU A 1 134 ? -15.915 10.793 20.155 1.00 96.56 134 LEU A CA 1
ATOM 1081 C C . LEU A 1 134 ? -14.591 10.685 20.921 1.00 96.56 134 LEU A C 1
ATOM 1083 O O . LEU A 1 134 ? -14.411 11.357 21.934 1.00 96.56 134 LEU A O 1
ATOM 1087 N N . ASN A 1 135 ? -13.661 9.862 20.435 1.00 97.00 135 ASN A N 1
ATOM 1088 C CA . ASN A 1 135 ? -12.396 9.596 21.115 1.00 97.00 135 ASN A CA 1
ATOM 1089 C C . ASN A 1 135 ? -11.195 10.357 20.541 1.00 97.00 135 ASN A C 1
ATOM 1091 O O . ASN A 1 135 ? -10.110 10.223 21.093 1.00 97.00 135 ASN A O 1
ATOM 1095 N N . LYS A 1 136 ? -11.353 11.190 19.503 1.00 96.62 136 LYS A N 1
ATOM 1096 C CA . LYS A 1 136 ? -10.231 11.859 18.810 1.00 96.62 136 LYS A CA 1
ATOM 1097 C C . LYS A 1 136 ? -9.247 12.588 19.740 1.00 96.62 136 LYS A C 1
ATOM 1099 O O . LYS A 1 136 ? -8.048 12.538 19.510 1.00 96.62 136 LYS A O 1
ATOM 1104 N N . ASN A 1 137 ? -9.740 13.215 20.814 1.00 97.69 137 ASN A N 1
ATOM 1105 C CA . ASN A 1 137 ? -8.918 13.962 21.779 1.00 97.69 137 ASN A CA 1
ATOM 1106 C C . ASN A 1 137 ? -8.183 13.053 22.783 1.00 97.69 137 ASN A C 1
ATOM 1108 O O . ASN A 1 137 ? -7.342 13.530 23.534 1.00 97.69 137 ASN A O 1
ATOM 1112 N N . LYS A 1 138 ? -8.541 11.767 22.835 1.00 97.81 138 LYS A N 1
ATOM 1113 C CA . LYS A 1 138 ? -7.909 10.732 23.663 1.00 97.81 138 LYS A CA 1
ATOM 1114 C C . LYS A 1 138 ? -6.950 9.854 22.857 1.00 97.81 138 LYS A C 1
ATOM 1116 O O . LYS A 1 138 ? -6.351 8.952 23.426 1.00 97.81 138 LYS A O 1
ATOM 1121 N N . ILE A 1 139 ? -6.874 10.068 21.541 1.00 98.00 139 ILE A N 1
ATOM 1122 C CA . ILE A 1 139 ? -5.995 9.325 20.645 1.00 98.00 139 ILE A CA 1
ATOM 1123 C C . ILE A 1 139 ? -4.701 10.117 20.491 1.00 98.00 139 ILE A C 1
ATOM 1125 O O . ILE A 1 139 ? -4.684 11.208 19.911 1.00 98.00 139 ILE A O 1
ATOM 1129 N N . ASP A 1 140 ? -3.605 9.541 20.965 1.00 97.12 140 ASP A N 1
ATOM 1130 C CA . ASP A 1 140 ? -2.279 10.115 20.807 1.00 97.12 140 ASP A CA 1
ATOM 1131 C C . ASP A 1 140 ? -1.951 10.255 19.323 1.00 97.12 140 ASP A C 1
ATOM 1133 O O . ASP A 1 140 ? -2.149 9.327 18.530 1.00 97.12 140 ASP A O 1
ATOM 1137 N N . ARG A 1 141 ? -1.432 11.432 18.953 1.00 95.44 141 ARG A N 1
ATOM 1138 C CA . ARG A 1 141 ? -1.026 11.762 17.578 1.00 95.44 141 ARG A CA 1
ATOM 1139 C C . ARG A 1 141 ? -2.133 11.525 16.542 1.00 95.44 141 ARG A C 1
ATOM 1141 O O . ARG A 1 141 ? -1.845 11.193 15.393 1.00 95.44 141 ARG A O 1
ATOM 1148 N N . TYR A 1 142 ? -3.400 11.734 16.916 1.00 97.56 142 TYR A N 1
ATOM 1149 C CA . TYR A 1 142 ? -4.546 11.606 16.007 1.00 97.56 142 TYR A CA 1
ATOM 1150 C C . TYR A 1 142 ? -4.337 12.348 14.677 1.00 97.56 142 TYR A C 1
ATOM 1152 O O . TYR A 1 142 ? -4.585 11.790 13.610 1.00 97.56 142 TYR A O 1
ATOM 1160 N N . HIS A 1 143 ? -3.821 13.580 14.732 1.00 97.00 143 HIS A N 1
ATOM 1161 C CA . HIS A 1 143 ? -3.569 14.415 13.553 1.00 97.00 143 HIS A CA 1
ATOM 1162 C C . HIS A 1 143 ? -2.427 13.920 12.657 1.00 97.00 143 HIS A C 1
ATOM 1164 O O . HIS A 1 143 ? -2.386 14.304 11.495 1.00 97.00 143 HIS A O 1
ATOM 1170 N N . ASP A 1 144 ? -1.540 13.053 13.150 1.00 96.88 144 ASP A N 1
ATOM 1171 C CA . ASP A 1 144 ? -0.515 12.416 12.316 1.00 96.88 144 ASP A CA 1
ATOM 1172 C C . ASP A 1 144 ? -1.042 11.143 11.643 1.00 96.88 144 ASP A C 1
ATOM 1174 O O . ASP A 1 144 ? -0.497 10.721 10.626 1.00 96.88 144 ASP A O 1
ATOM 1178 N N . GLY A 1 145 ? -2.074 10.523 12.226 1.00 96.88 145 GLY A N 1
ATOM 1179 C CA . GLY A 1 145 ? -2.649 9.246 11.811 1.00 96.88 145 GLY A CA 1
ATOM 1180 C C . GLY A 1 145 ? -4.056 9.384 11.243 1.00 96.88 145 GLY A C 1
ATOM 1181 O O . GLY A 1 145 ? -4.252 9.959 10.169 1.00 96.88 145 GLY A O 1
ATOM 1182 N N . ALA A 1 146 ? -5.044 8.845 11.962 1.00 97.00 146 ALA A N 1
ATOM 1183 C CA . ALA A 1 146 ? -6.426 8.746 11.487 1.00 97.00 146 ALA A CA 1
ATOM 1184 C C . ALA A 1 146 ? -7.037 10.103 11.102 1.00 97.00 146 ALA A C 1
ATOM 1186 O O . ALA A 1 146 ? -7.793 10.187 10.138 1.00 97.00 146 ALA A O 1
ATOM 1187 N N . GLY A 1 147 ? -6.663 11.181 11.796 1.00 96.38 147 GLY A N 1
ATOM 1188 C CA . GLY A 1 147 ? -7.125 12.536 11.503 1.00 96.38 147 GLY A CA 1
ATOM 1189 C C . GLY A 1 147 ? -6.586 13.135 10.205 1.00 96.38 147 GLY A C 1
ATOM 1190 O O . GLY A 1 147 ? -7.217 14.041 9.668 1.00 96.38 147 GLY A O 1
ATOM 1191 N N . LYS A 1 148 ? -5.451 12.641 9.699 1.00 96.00 148 LYS A N 1
ATOM 1192 C CA . LYS A 1 148 ? -4.860 13.073 8.425 1.00 96.00 148 LYS A CA 1
ATOM 1193 C C . LYS A 1 148 ? -5.278 12.180 7.269 1.00 96.00 148 LYS A C 1
ATOM 1195 O O . LYS A 1 148 ? -5.574 12.685 6.191 1.00 96.00 148 LYS A O 1
ATOM 1200 N N . TYR A 1 149 ? -5.252 10.866 7.479 1.00 94.06 149 TYR A N 1
ATOM 1201 C CA . TYR A 1 149 ? -5.399 9.911 6.385 1.00 94.06 149 TYR A CA 1
ATOM 1202 C C . TYR A 1 149 ? -6.822 9.391 6.219 1.00 94.06 149 TYR A C 1
ATOM 1204 O O . TYR A 1 149 ? -7.259 9.262 5.078 1.00 94.06 149 TYR A O 1
ATOM 1212 N N . TRP A 1 150 ? -7.555 9.120 7.304 1.00 95.31 150 TRP A N 1
ATOM 1213 C CA . TRP A 1 150 ? -8.906 8.547 7.244 1.00 95.31 150 TRP A CA 1
ATOM 1214 C C . TRP A 1 150 ? -8.990 7.387 6.220 1.00 95.31 150 TRP A C 1
ATOM 1216 O O . TRP A 1 150 ? -8.132 6.503 6.240 1.00 95.31 150 TRP A O 1
ATOM 1226 N N . ASP A 1 151 ? -9.957 7.425 5.296 1.00 94.19 151 ASP A N 1
ATOM 1227 C CA . ASP A 1 151 ? -10.108 6.495 4.163 1.00 94.19 151 ASP A CA 1
ATOM 1228 C C . ASP A 1 151 ? -9.567 7.042 2.824 1.00 94.19 151 ASP A C 1
ATOM 1230 O O . ASP A 1 151 ? -9.969 6.617 1.746 1.00 94.19 151 ASP A O 1
ATOM 1234 N N . THR A 1 152 ? -8.649 8.012 2.842 1.00 91.88 152 THR A N 1
ATOM 1235 C CA . THR A 1 152 ? -8.124 8.608 1.589 1.00 91.88 152 THR A CA 1
ATOM 1236 C C . THR A 1 152 ? -7.362 7.618 0.706 1.00 91.88 152 THR A C 1
ATOM 1238 O O . THR A 1 152 ? -7.125 7.902 -0.464 1.00 91.88 152 THR A O 1
ATOM 1241 N N . GLN A 1 153 ? -6.968 6.469 1.261 1.00 92.69 153 GLN A N 1
ATOM 1242 C CA . GLN A 1 153 ? -6.098 5.493 0.608 1.00 92.69 153 GLN A CA 1
ATOM 1243 C C . GLN A 1 153 ? -6.815 4.187 0.246 1.00 92.69 153 GLN A C 1
ATOM 1245 O O . GLN A 1 153 ? -6.170 3.291 -0.295 1.00 92.69 153 GLN A O 1
ATOM 1250 N N . SER A 1 154 ? -8.113 4.045 0.561 1.00 95.94 154 SER A N 1
ATOM 1251 C CA . SER A 1 154 ? -8.848 2.772 0.440 1.00 95.94 154 SER A CA 1
ATOM 1252 C C . SER A 1 154 ? -8.051 1.590 1.017 1.00 95.94 154 SER A C 1
ATOM 1254 O O . SER A 1 154 ? -7.787 0.587 0.349 1.00 95.94 154 SER A O 1
ATOM 1256 N N . GLU A 1 155 ? -7.553 1.782 2.240 1.00 97.56 155 GLU A N 1
ATOM 1257 C CA . GLU A 1 155 ? -6.481 0.971 2.810 1.00 97.56 155 GLU A CA 1
ATOM 1258 C C . GLU A 1 155 ? -6.986 -0.397 3.287 1.00 97.56 155 GLU A C 1
ATOM 1260 O O . GLU A 1 155 ? -7.999 -0.517 3.981 1.00 97.56 155 GLU A O 1
ATOM 1265 N N . VAL A 1 156 ? -6.219 -1.434 2.965 1.00 98.00 156 VAL A N 1
ATOM 1266 C CA . VAL A 1 156 ? -6.356 -2.792 3.482 1.00 98.00 156 VAL A CA 1
ATOM 1267 C C . VAL A 1 156 ? -5.021 -3.218 4.075 1.00 98.00 156 VAL A C 1
ATOM 1269 O O . VAL A 1 156 ? -3.982 -3.158 3.420 1.00 98.00 156 VAL A O 1
ATOM 1272 N N . ILE A 1 157 ? -5.041 -3.681 5.318 1.00 97.94 157 ILE A N 1
ATOM 1273 C CA . ILE A 1 157 ? -3.859 -4.172 6.019 1.00 97.94 157 ILE A CA 1
ATOM 1274 C C . ILE A 1 157 ? -3.864 -5.692 5.936 1.00 97.94 157 ILE A C 1
ATOM 1276 O O . ILE A 1 157 ? -4.827 -6.344 6.348 1.00 97.94 157 ILE A O 1
ATOM 1280 N N . MET A 1 158 ? -2.778 -6.267 5.428 1.00 96.94 158 MET A N 1
ATOM 1281 C CA . MET A 1 158 ? -2.638 -7.717 5.304 1.00 96.94 158 MET A CA 1
ATOM 1282 C C . MET A 1 158 ? -1.262 -8.207 5.741 1.00 96.94 158 MET A C 1
ATOM 1284 O O . MET A 1 158 ? -0.260 -7.493 5.651 1.00 96.94 158 MET A O 1
ATOM 1288 N N . ALA A 1 159 ?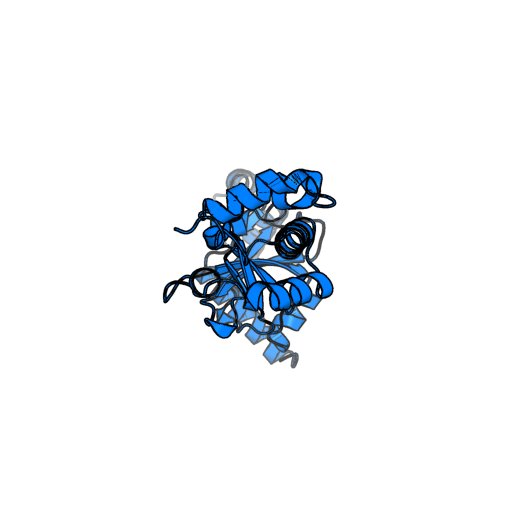 -1.238 -9.452 6.207 1.00 96.56 159 ALA A N 1
ATOM 1289 C CA . ALA A 1 159 ? -0.045 -10.221 6.491 1.00 96.56 159 ALA A CA 1
ATOM 1290 C C . ALA A 1 159 ? 0.344 -11.039 5.250 1.00 96.56 159 ALA A C 1
ATOM 1292 O O . ALA A 1 159 ? -0.284 -12.049 4.933 1.00 96.56 159 ALA A O 1
ATOM 1293 N N . THR A 1 160 ? 1.386 -10.600 4.550 1.00 94.50 160 THR A N 1
ATOM 1294 C CA . THR A 1 160 ? 2.014 -11.350 3.464 1.00 94.50 160 THR A CA 1
ATOM 1295 C C . THR A 1 160 ? 3.507 -11.074 3.443 1.00 94.50 160 THR A C 1
ATOM 1297 O O . THR A 1 160 ? 3.950 -9.930 3.444 1.00 94.50 160 THR A O 1
ATOM 1300 N N . GLU A 1 161 ? 4.287 -12.147 3.450 1.00 91.50 161 GLU A N 1
ATOM 1301 C CA . GLU A 1 161 ? 5.747 -12.088 3.393 1.00 91.50 161 GLU A CA 1
ATOM 1302 C C . GLU A 1 161 ? 6.271 -12.461 2.005 1.00 91.50 161 GLU A C 1
ATOM 1304 O O . GLU A 1 161 ? 7.367 -12.047 1.636 1.00 91.50 161 GLU A O 1
ATOM 1309 N N . TYR A 1 162 ? 5.481 -13.201 1.224 1.00 93.94 162 TYR A N 1
ATOM 1310 C CA . TYR A 1 162 ? 5.916 -13.795 -0.032 1.00 93.94 162 TYR A CA 1
ATOM 1311 C C . TYR A 1 162 ? 4.974 -13.438 -1.175 1.00 93.94 162 TYR A C 1
ATOM 1313 O O . TYR A 1 162 ? 3.754 -13.510 -1.031 1.00 93.94 162 TYR A O 1
ATOM 1321 N N . LEU A 1 163 ? 5.557 -13.092 -2.320 1.00 95.56 163 LEU A N 1
ATOM 1322 C CA . LEU A 1 163 ? 4.855 -12.876 -3.581 1.00 95.56 163 LEU A CA 1
ATOM 1323 C C . LEU A 1 163 ? 5.653 -13.491 -4.723 1.00 95.56 163 LEU A C 1
ATOM 1325 O O . LEU A 1 163 ? 6.881 -13.456 -4.731 1.00 95.56 163 LEU A O 1
ATOM 1329 N N . ASP A 1 164 ? 4.948 -14.007 -5.718 1.00 94.69 164 ASP A N 1
ATOM 1330 C CA . ASP A 1 164 ? 5.569 -14.501 -6.934 1.00 94.69 164 ASP A CA 1
ATOM 1331 C C . ASP A 1 164 ? 5.978 -13.346 -7.867 1.00 94.69 164 ASP A C 1
ATOM 1333 O O . ASP A 1 164 ? 5.504 -12.214 -7.755 1.00 94.69 164 ASP A O 1
ATOM 1337 N N . HIS A 1 165 ? 6.854 -13.620 -8.836 1.00 94.00 165 HIS A N 1
ATOM 1338 C CA . HIS A 1 165 ? 7.236 -12.634 -9.853 1.00 94.00 165 HIS A CA 1
ATOM 1339 C C . HIS A 1 165 ? 6.037 -12.171 -10.688 1.00 94.00 165 HIS A C 1
ATOM 1341 O O . HIS A 1 165 ? 5.995 -11.019 -11.112 1.00 94.00 165 HIS A O 1
ATOM 1347 N N . SER A 1 166 ? 5.034 -13.034 -10.871 1.00 94.38 166 SER A N 1
ATOM 1348 C CA . SER A 1 166 ? 3.763 -12.699 -11.528 1.00 94.3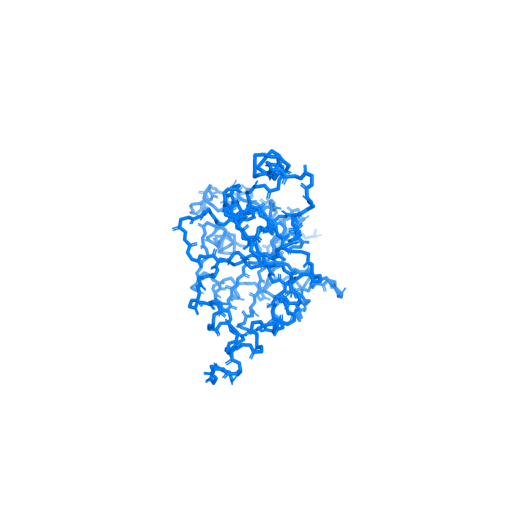8 166 SER A CA 1
ATOM 1349 C C . SER A 1 166 ? 2.919 -11.663 -10.773 1.00 94.38 166 SER A C 1
ATOM 1351 O O . SER A 1 166 ? 2.031 -11.045 -11.369 1.00 94.38 166 SER A O 1
ATOM 1353 N N . ASN A 1 167 ? 3.209 -11.421 -9.489 1.00 96.56 167 ASN A N 1
ATOM 1354 C CA . ASN A 1 167 ? 2.583 -10.352 -8.719 1.00 96.56 167 ASN A CA 1
ATOM 1355 C C . ASN A 1 167 ? 3.170 -8.971 -9.032 1.00 96.56 167 ASN A C 1
ATOM 1357 O O . ASN A 1 167 ? 2.558 -7.979 -8.644 1.00 96.56 167 ASN A O 1
ATOM 1361 N N . ILE A 1 168 ? 4.311 -8.860 -9.724 1.00 95.31 168 ILE A N 1
ATOM 1362 C CA . ILE A 1 168 ? 4.827 -7.558 -10.163 1.00 95.31 168 ILE A CA 1
ATOM 1363 C C . ILE A 1 168 ? 3.910 -7.030 -11.275 1.00 95.31 168 ILE A C 1
ATOM 1365 O O . ILE A 1 168 ? 3.864 -7.572 -12.379 1.00 95.31 168 ILE A O 1
ATOM 1369 N N . TYR A 1 169 ? 3.141 -5.988 -10.963 1.00 96.38 169 TYR A N 1
ATOM 1370 C CA . TYR A 1 169 ? 2.122 -5.437 -11.852 1.00 96.38 169 TYR A CA 1
ATOM 1371 C C . TYR A 1 169 ? 2.660 -4.336 -12.753 1.00 96.38 169 TYR A C 1
ATOM 1373 O O . TYR A 1 169 ? 2.410 -4.355 -13.954 1.00 96.38 169 TYR A O 1
ATOM 1381 N N . SER A 1 170 ? 3.387 -3.391 -12.161 1.00 94.69 170 SER A N 1
ATOM 1382 C CA . SER A 1 170 ? 4.007 -2.287 -12.880 1.00 94.69 170 SER A CA 1
ATOM 1383 C C . SER A 1 170 ? 5.356 -1.949 -12.260 1.00 94.69 170 SER A C 1
ATOM 1385 O O . SER A 1 170 ? 5.551 -2.079 -11.050 1.00 94.69 170 SER A O 1
ATOM 1387 N N . MET A 1 171 ? 6.299 -1.530 -13.095 1.00 90.56 171 MET A N 1
ATOM 1388 C CA . MET A 1 171 ? 7.588 -1.003 -12.661 1.00 90.56 171 MET A CA 1
ATOM 1389 C C . MET A 1 171 ? 7.699 0.429 -13.162 1.00 90.56 171 MET A C 1
ATOM 1391 O O . MET A 1 171 ? 7.498 0.688 -14.347 1.00 90.56 171 MET A O 1
ATOM 1395 N N . GLY A 1 172 ? 7.989 1.336 -12.243 1.00 88.75 172 GLY A N 1
ATOM 1396 C CA . GLY A 1 172 ? 8.172 2.748 -12.491 1.00 88.75 172 GLY A CA 1
ATOM 1397 C C . GLY A 1 172 ? 9.647 3.107 -12.549 1.00 88.75 172 GLY A C 1
ATOM 1398 O O . GLY A 1 172 ? 10.465 2.589 -11.779 1.00 88.75 172 GLY A O 1
ATOM 1399 N N . GLY A 1 173 ? 9.971 4.005 -13.467 1.00 82.81 173 GLY A N 1
ATOM 1400 C CA . GLY A 1 173 ? 11.294 4.588 -13.621 1.00 82.81 173 GLY A CA 1
ATOM 1401 C C . GLY A 1 173 ? 11.192 6.024 -14.114 1.00 82.81 173 GLY A C 1
ATOM 1402 O O . GLY A 1 173 ? 10.106 6.514 -14.419 1.00 82.81 173 GLY A O 1
ATOM 1403 N N . TYR A 1 174 ? 12.329 6.697 -14.173 1.00 78.50 174 TYR A N 1
ATOM 1404 C CA . TYR A 1 174 ? 12.450 7.937 -14.924 1.00 78.50 174 TYR A CA 1
ATOM 1405 C C . TYR A 1 174 ? 12.909 7.606 -16.340 1.00 78.50 174 TYR A C 1
ATOM 1407 O O . TYR A 1 174 ? 13.672 6.657 -16.553 1.00 78.50 174 TYR A O 1
ATOM 1415 N N . SER A 1 175 ? 12.392 8.336 -17.324 1.00 71.75 175 SER A N 1
ATOM 1416 C CA . SER A 1 175 ? 13.008 8.356 -18.647 1.00 71.75 175 SER A CA 1
ATOM 1417 C C . SER A 1 175 ? 14.449 8.865 -18.525 1.00 71.75 175 SER A C 1
ATOM 1419 O O . SER A 1 175 ? 14.774 9.592 -17.588 1.00 71.75 175 SER A O 1
ATOM 1421 N N . GLY A 1 176 ? 15.305 8.537 -19.492 1.00 67.50 176 GLY A N 1
ATOM 1422 C CA . GLY A 1 176 ? 16.567 9.265 -19.629 1.00 67.50 176 GLY A CA 1
ATOM 1423 C C . GLY A 1 176 ? 16.328 10.740 -19.969 1.00 67.50 176 GLY A C 1
ATOM 1424 O O . GLY A 1 176 ? 15.208 11.140 -20.309 1.00 67.50 176 GLY A O 1
ATOM 1425 N N . THR A 1 177 ? 17.389 11.541 -19.921 1.00 74.25 177 THR A N 1
ATOM 1426 C CA . THR A 1 177 ? 17.353 12.914 -20.446 1.00 74.25 177 THR A CA 1
ATOM 1427 C C . THR A 1 177 ? 17.114 12.893 -21.967 1.00 74.25 177 THR A C 1
ATOM 1429 O O . THR A 1 177 ? 17.405 11.875 -22.610 1.00 74.25 177 THR A O 1
ATOM 1432 N N . PRO A 1 178 ? 16.634 13.993 -22.586 1.00 71.81 178 PRO A N 1
ATOM 1433 C CA . PRO A 1 178 ? 16.516 14.077 -24.045 1.00 71.81 178 PRO A CA 1
ATOM 1434 C C . PRO A 1 178 ? 17.800 13.645 -24.774 1.00 71.81 178 PRO A C 1
ATOM 1436 O O . PRO A 1 178 ? 17.750 12.969 -25.798 1.00 71.81 178 PRO A O 1
ATOM 1439 N N . GLU A 1 179 ? 18.965 13.997 -24.223 1.00 73.75 179 GLU A N 1
ATOM 1440 C CA . GLU A 1 179 ? 20.283 13.619 -24.739 1.00 73.75 179 GLU A CA 1
ATOM 1441 C C . GLU A 1 179 ? 20.503 12.106 -24.696 1.00 73.75 179 GLU A C 1
ATOM 1443 O O . GLU A 1 179 ? 20.937 11.530 -25.690 1.00 73.75 179 GLU A O 1
ATOM 1448 N N . GLN A 1 180 ? 20.182 11.455 -23.574 1.00 74.56 180 GLN A N 1
ATOM 1449 C CA . GLN A 1 180 ? 20.322 10.004 -23.423 1.00 74.56 180 GLN A CA 1
ATOM 1450 C C . GLN A 1 180 ? 19.373 9.248 -24.360 1.00 74.56 180 GLN A C 1
ATOM 1452 O O . GLN A 1 180 ? 19.758 8.236 -24.947 1.00 74.56 180 GLN A O 1
ATOM 1457 N N . ILE A 1 181 ? 18.149 9.757 -24.540 1.00 73.94 181 ILE A N 1
ATOM 1458 C CA . ILE A 1 181 ? 17.164 9.198 -25.474 1.00 73.94 181 ILE A CA 1
ATOM 1459 C C . ILE A 1 181 ? 17.672 9.327 -26.918 1.00 73.94 181 ILE A C 1
ATOM 1461 O O . ILE A 1 181 ? 17.664 8.343 -27.660 1.00 73.94 181 ILE A O 1
ATOM 1465 N N . ALA A 1 182 ? 18.163 10.507 -27.313 1.00 72.88 182 ALA A N 1
ATOM 1466 C CA . ALA A 1 182 ? 18.702 10.740 -28.652 1.00 72.88 182 ALA A CA 1
ATOM 1467 C C . ALA A 1 182 ? 19.957 9.897 -28.933 1.00 72.88 182 ALA A C 1
ATOM 1469 O O . ALA A 1 182 ? 20.096 9.323 -30.016 1.00 72.88 182 ALA A O 1
ATOM 1470 N N . GLU A 1 183 ? 20.849 9.765 -27.949 1.00 74.94 183 GLU A N 1
ATOM 1471 C CA . GLU A 1 183 ? 22.029 8.908 -28.052 1.00 74.94 183 GLU A CA 1
ATOM 1472 C C . GLU A 1 183 ? 21.639 7.433 -28.227 1.00 74.94 183 GLU A C 1
ATOM 1474 O O . GLU A 1 183 ? 22.175 6.752 -29.107 1.00 74.94 183 GLU A O 1
ATOM 1479 N N . GLN A 1 184 ? 20.684 6.935 -27.434 1.00 73.31 184 GLN A N 1
ATOM 1480 C CA . GLN A 1 184 ? 20.210 5.558 -27.555 1.00 73.31 184 GLN A CA 1
ATOM 1481 C C . GLN A 1 184 ? 19.553 5.303 -28.919 1.00 73.31 184 GLN A C 1
ATOM 1483 O O . GLN A 1 184 ? 19.893 4.318 -29.576 1.00 73.31 184 GLN A O 1
ATOM 1488 N N . ALA A 1 185 ? 18.677 6.201 -29.379 1.00 70.94 185 ALA A N 1
ATOM 1489 C CA . ALA A 1 185 ? 18.028 6.085 -30.685 1.00 70.94 185 ALA A CA 1
ATOM 1490 C C . ALA A 1 185 ? 19.054 6.016 -31.832 1.00 70.94 185 ALA A C 1
ATOM 1492 O O . ALA A 1 185 ? 18.904 5.212 -32.758 1.00 70.94 185 ALA A O 1
ATOM 1493 N N . SER A 1 186 ? 20.130 6.807 -31.734 1.00 70.12 186 SER A N 1
ATOM 1494 C CA . SER A 1 186 ? 21.227 6.831 -32.709 1.00 70.12 186 SER A CA 1
ATOM 1495 C C . SER A 1 186 ? 22.004 5.515 -32.733 1.00 70.12 186 SER A C 1
ATOM 1497 O O . SER A 1 186 ? 22.240 4.945 -33.801 1.00 70.12 186 SER A O 1
ATOM 1499 N N . ARG A 1 187 ? 22.326 4.964 -31.555 1.00 71.44 187 ARG A N 1
ATOM 1500 C CA . ARG A 1 187 ? 23.012 3.666 -31.427 1.00 71.44 187 ARG A CA 1
ATOM 1501 C C . ARG A 1 187 ? 22.187 2.508 -31.980 1.00 71.44 187 ARG A C 1
ATOM 1503 O O . ARG A 1 187 ? 22.743 1.613 -32.612 1.00 71.44 187 ARG A O 1
ATOM 1510 N N . GLU A 1 188 ? 20.875 2.526 -31.764 1.00 72.25 188 GLU A N 1
ATOM 1511 C CA . GLU A 1 188 ? 19.963 1.493 -32.263 1.00 72.25 188 GLU A CA 1
ATOM 1512 C C . GLU A 1 188 ? 19.664 1.626 -33.769 1.00 72.25 188 GLU A C 1
ATOM 1514 O O . GLU A 1 188 ? 18.986 0.767 -34.327 1.00 72.25 188 GLU A O 1
ATOM 1519 N N . LYS A 1 189 ? 20.188 2.665 -34.445 1.00 63.56 189 LYS A N 1
ATOM 1520 C CA . LYS A 1 189 ? 19.904 3.005 -35.855 1.00 63.56 189 LYS A CA 1
ATOM 1521 C C . LYS A 1 189 ? 18.405 3.139 -36.162 1.00 63.56 189 LYS A C 1
ATOM 1523 O O . LYS A 1 189 ? 17.990 2.990 -37.307 1.00 63.56 189 LYS A O 1
ATOM 1528 N N . ASN A 1 190 ? 17.606 3.454 -35.144 1.00 62.28 190 ASN A N 1
ATOM 1529 C CA . ASN A 1 190 ? 16.156 3.620 -35.241 1.00 62.28 190 ASN A CA 1
ATOM 1530 C C . ASN A 1 190 ? 15.749 5.075 -35.517 1.00 62.28 19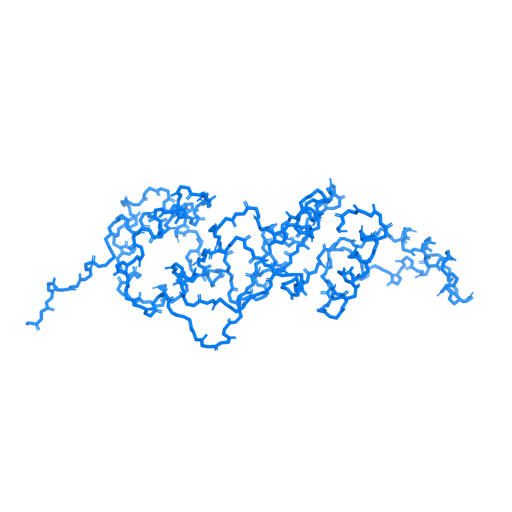0 ASN A C 1
ATOM 1532 O O . ASN A 1 190 ? 14.569 5.405 -35.430 1.00 62.28 190 ASN A O 1
ATOM 1536 N N . ILE A 1 191 ? 16.704 5.952 -35.843 1.00 61.81 191 ILE A N 1
ATOM 1537 C CA . ILE A 1 191 ? 16.417 7.328 -36.249 1.00 61.81 191 ILE A CA 1
ATOM 1538 C C . ILE A 1 191 ? 16.088 7.316 -37.749 1.00 61.81 191 ILE A C 1
ATOM 1540 O O . ILE A 1 191 ? 16.961 6.970 -38.552 1.00 61.81 191 ILE A O 1
ATOM 1544 N N . PRO A 1 192 ? 14.860 7.683 -38.162 1.00 64.06 192 PRO A N 1
ATOM 1545 C CA . PRO A 1 192 ? 14.575 7.978 -39.559 1.00 64.06 192 PRO A CA 1
ATOM 1546 C C . PRO A 1 192 ? 15.594 8.992 -40.081 1.00 64.06 192 PRO A C 1
ATOM 1548 O O . PRO A 1 192 ? 15.852 9.985 -39.412 1.00 64.06 192 PRO A O 1
ATOM 1551 N N . ILE A 1 193 ? 16.132 8.789 -41.287 1.00 59.50 193 ILE A N 1
ATOM 1552 C CA . ILE A 1 193 ? 17.167 9.658 -41.895 1.00 59.50 193 ILE A CA 1
ATOM 1553 C C . ILE A 1 193 ? 16.764 11.153 -41.899 1.00 59.50 193 ILE A C 1
ATOM 1555 O O . ILE A 1 193 ? 17.619 12.027 -41.982 1.00 59.50 193 ILE A O 1
ATOM 1559 N N . SER A 1 194 ? 15.467 11.447 -41.782 1.00 69.25 194 SER A N 1
ATOM 1560 C CA . SER A 1 194 ? 14.891 12.789 -41.724 1.00 69.25 194 SER A CA 1
ATOM 1561 C C . SER A 1 194 ? 14.927 13.484 -40.357 1.00 69.25 194 SER A C 1
ATOM 1563 O O . SER A 1 194 ? 14.588 14.660 -40.317 1.00 69.25 194 SER A O 1
ATOM 1565 N N . LEU A 1 195 ? 15.248 12.801 -39.252 1.00 69.31 195 LEU A N 1
ATOM 1566 C CA . LEU A 1 195 ? 15.230 13.394 -37.907 1.00 69.31 195 LEU A CA 1
ATOM 1567 C C . LEU A 1 195 ? 16.649 13.682 -37.404 1.00 69.31 195 LEU A C 1
ATOM 1569 O O . LEU A 1 195 ? 17.505 12.798 -37.362 1.00 69.31 195 LEU A O 1
ATOM 1573 N N . THR A 1 196 ? 16.884 14.922 -36.985 1.00 76.75 196 THR A N 1
ATOM 1574 C CA . THR A 1 196 ? 18.095 15.343 -36.276 1.00 76.75 196 THR A CA 1
ATOM 1575 C C . THR A 1 196 ? 18.005 15.014 -34.782 1.00 76.75 196 THR A C 1
ATOM 1577 O O . THR A 1 196 ? 16.948 14.675 -34.249 1.00 76.75 196 THR A O 1
ATOM 1580 N N . ILE A 1 197 ? 19.132 15.130 -34.073 1.00 69.12 197 ILE A N 1
ATOM 1581 C CA . ILE A 1 197 ? 19.162 15.000 -32.608 1.00 69.12 197 ILE A CA 1
ATOM 1582 C C . ILE A 1 197 ? 18.244 16.038 -31.948 1.00 69.12 197 ILE A C 1
ATOM 1584 O O . ILE A 1 197 ? 17.547 15.694 -30.997 1.00 69.12 197 ILE A O 1
ATOM 1588 N N . ASP A 1 198 ? 18.207 17.272 -32.454 1.00 78.75 198 ASP A N 1
ATOM 1589 C CA . ASP A 1 198 ? 17.352 18.327 -31.902 1.00 78.75 198 ASP A CA 1
ATOM 1590 C C . ASP A 1 198 ? 15.862 18.025 -32.125 1.00 78.75 198 ASP A C 1
ATOM 1592 O O . ASP A 1 198 ? 15.067 18.209 -31.201 1.00 78.75 198 ASP A O 1
ATOM 1596 N N . ASP A 1 199 ? 15.503 17.432 -33.269 1.00 78.44 199 ASP A N 1
ATOM 1597 C CA . ASP A 1 199 ? 14.133 16.965 -33.525 1.00 78.44 199 ASP A CA 1
ATOM 1598 C C . ASP A 1 199 ? 13.724 15.862 -32.536 1.00 78.44 199 ASP A C 1
ATOM 1600 O O . ASP A 1 199 ? 12.613 15.866 -32.010 1.00 78.44 199 ASP A O 1
ATOM 1604 N N . ILE A 1 200 ? 14.629 14.926 -32.220 1.00 72.88 200 ILE A N 1
ATOM 1605 C CA . ILE A 1 200 ? 14.364 13.875 -31.222 1.00 72.88 200 ILE A CA 1
ATOM 1606 C C . ILE A 1 200 ? 14.188 14.485 -29.833 1.00 72.88 200 ILE A C 1
ATOM 1608 O O . ILE A 1 200 ? 13.290 14.076 -29.096 1.00 72.88 200 ILE A O 1
ATOM 1612 N N . LYS A 1 201 ? 15.007 15.478 -29.467 1.00 72.62 201 LYS A N 1
ATOM 1613 C CA . LYS A 1 201 ? 14.856 16.171 -28.184 1.00 72.62 201 LYS A CA 1
ATOM 1614 C C . LYS A 1 201 ? 13.492 16.833 -28.077 1.00 72.62 201 LYS A C 1
ATOM 1616 O O . LYS A 1 201 ? 12.840 16.663 -27.052 1.00 72.62 201 LYS A O 1
ATOM 1621 N N . GLU A 1 202 ? 13.053 17.542 -29.113 1.00 79.00 202 GLU A N 1
ATOM 1622 C CA . GLU A 1 202 ? 11.745 18.196 -29.138 1.00 79.00 202 GLU A CA 1
ATOM 1623 C C . GLU A 1 202 ? 10.594 17.184 -29.063 1.00 79.00 202 GLU A C 1
ATOM 1625 O O . GLU A 1 202 ? 9.734 17.314 -28.193 1.00 79.00 202 GLU A O 1
ATOM 1630 N N . LEU A 1 203 ? 10.640 16.118 -29.867 1.00 75.56 203 LEU A N 1
ATOM 1631 C CA . LEU A 1 203 ? 9.641 15.044 -29.855 1.00 75.56 203 LEU A CA 1
ATOM 1632 C C . LEU A 1 203 ? 9.603 14.269 -28.530 1.00 75.56 203 LEU A C 1
ATOM 1634 O O . LEU A 1 203 ? 8.559 13.739 -28.155 1.00 75.56 203 LEU A O 1
ATOM 1638 N N . SER A 1 204 ? 10.730 14.189 -27.817 1.00 71.38 204 SER A N 1
ATOM 1639 C CA . SER A 1 204 ? 10.837 13.457 -26.549 1.00 71.38 204 SER A CA 1
ATOM 1640 C C . SER A 1 204 ? 10.351 14.248 -25.330 1.00 71.38 204 SER A C 1
ATOM 1642 O O . SER A 1 204 ? 10.153 13.637 -24.283 1.00 71.38 204 SER A O 1
ATOM 1644 N N . ARG A 1 205 ? 10.109 15.567 -25.442 1.00 73.00 205 ARG A N 1
ATOM 1645 C CA . ARG A 1 205 ? 9.718 16.434 -24.305 1.00 73.00 205 ARG A CA 1
ATOM 1646 C C . ARG A 1 205 ? 8.505 15.926 -23.537 1.00 73.00 205 ARG A C 1
ATOM 1648 O O . ARG A 1 205 ? 8.541 15.906 -22.310 1.00 73.00 205 ARG A O 1
ATOM 1655 N N . ASP A 1 206 ? 7.485 15.458 -24.246 1.00 69.12 206 ASP A N 1
ATOM 1656 C CA . ASP A 1 206 ? 6.250 14.955 -23.632 1.00 69.12 206 ASP A CA 1
ATOM 1657 C C . ASP A 1 206 ? 6.401 13.544 -23.036 1.00 69.12 206 ASP A C 1
ATOM 1659 O O . ASP A 1 206 ? 5.525 13.066 -22.315 1.00 69.12 206 ASP A O 1
ATOM 1663 N N . TYR A 1 207 ? 7.521 12.876 -23.317 1.00 67.69 207 TYR A N 1
ATOM 1664 C CA . TYR A 1 207 ? 7.844 11.526 -22.850 1.00 67.69 207 TYR A CA 1
ATOM 1665 C C . TYR A 1 207 ? 8.913 11.523 -21.753 1.00 67.69 207 TYR A C 1
ATOM 1667 O O . TYR A 1 207 ? 9.385 10.452 -21.361 1.00 67.69 207 TYR A O 1
ATOM 1675 N N . ILE A 1 208 ? 9.294 12.708 -21.262 1.00 74.00 208 ILE A N 1
ATOM 1676 C CA . ILE A 1 208 ? 10.296 12.864 -20.214 1.00 74.00 208 ILE A CA 1
ATOM 1677 C C . ILE A 1 208 ? 9.647 12.936 -18.835 1.00 74.00 208 ILE A C 1
ATOM 1679 O O . ILE A 1 208 ? 8.683 13.665 -18.607 1.00 74.00 208 ILE A O 1
ATOM 1683 N N . GLY A 1 209 ? 10.233 12.204 -17.890 1.00 76.50 209 GLY A N 1
ATOM 1684 C CA . GLY A 1 209 ? 9.878 12.236 -16.481 1.00 76.50 209 GLY A CA 1
ATOM 1685 C C . GLY A 1 209 ? 9.466 10.869 -15.929 1.00 76.50 209 GLY A C 1
ATOM 1686 O O . GLY A 1 209 ? 9.884 9.826 -16.450 1.00 76.50 209 GLY A O 1
ATOM 1687 N N . PRO A 1 210 ? 8.685 10.853 -14.835 1.00 83.69 210 PRO A N 1
ATOM 1688 C CA . PRO A 1 210 ? 8.281 9.621 -14.183 1.00 83.69 210 PRO A CA 1
ATOM 1689 C C . PRO A 1 210 ? 7.290 8.865 -15.064 1.00 83.69 210 PRO A C 1
ATOM 1691 O O . PRO A 1 210 ? 6.276 9.412 -15.500 1.00 83.69 210 PRO A O 1
ATOM 1694 N N . TRP A 1 211 ? 7.542 7.580 -15.272 1.00 86.38 211 TRP A N 1
ATOM 1695 C CA . TRP A 1 211 ? 6.673 6.732 -16.071 1.00 86.38 211 TRP A CA 1
ATOM 1696 C C . TRP A 1 211 ? 6.511 5.357 -15.431 1.00 86.38 211 TRP A C 1
ATOM 1698 O O . TRP A 1 211 ? 7.394 4.861 -14.731 1.00 86.38 211 TRP A O 1
ATOM 1708 N N . TRP A 1 212 ? 5.364 4.739 -15.694 1.00 90.00 212 TRP A N 1
ATOM 1709 C CA . TRP A 1 212 ? 5.026 3.389 -15.261 1.00 90.00 212 TRP A CA 1
ATOM 1710 C C . TRP A 1 212 ? 4.922 2.478 -16.482 1.00 90.00 212 TRP A C 1
ATOM 1712 O O . TRP A 1 212 ? 4.241 2.803 -17.456 1.00 90.00 212 TRP A O 1
ATOM 1722 N N . LEU A 1 213 ? 5.579 1.318 -16.438 1.00 90.38 213 LEU A N 1
ATOM 1723 C CA . LEU A 1 213 ? 5.414 0.287 -17.459 1.00 90.38 213 LEU A CA 1
ATOM 1724 C C . LEU A 1 213 ? 3.971 -0.231 -17.486 1.00 90.38 213 LEU A C 1
ATOM 1726 O O . LEU A 1 213 ? 3.351 -0.444 -16.440 1.00 90.38 213 LEU A O 1
ATOM 1730 N N . SER A 1 214 ? 3.467 -0.523 -18.689 1.00 91.25 214 SER A N 1
ATOM 1731 C CA . SER A 1 214 ? 2.233 -1.298 -18.835 1.00 91.25 214 SER A CA 1
ATOM 1732 C C . SER A 1 214 ? 2.412 -2.716 -18.275 1.00 91.25 214 SER A C 1
ATOM 1734 O O . SER A 1 214 ? 3.541 -3.217 -18.253 1.00 91.25 214 SER A O 1
ATOM 1736 N N . PRO A 1 215 ? 1.332 -3.423 -17.897 1.00 91.94 215 PRO A N 1
ATOM 1737 C CA . PRO A 1 215 ? 1.432 -4.795 -17.396 1.00 91.94 215 PRO A CA 1
ATOM 1738 C C . PRO A 1 215 ? 2.162 -5.748 -18.357 1.00 91.94 215 PRO A C 1
ATOM 1740 O O . PRO A 1 215 ? 2.928 -6.619 -17.942 1.00 91.94 215 PRO A O 1
ATOM 1743 N N . GLU A 1 216 ? 1.967 -5.590 -19.665 1.00 91.81 216 GLU A N 1
ATOM 1744 C CA . GLU A 1 216 ? 2.680 -6.339 -20.703 1.00 91.81 216 GLU A CA 1
ATOM 1745 C C . GLU A 1 216 ? 4.168 -5.980 -20.724 1.00 91.81 216 GLU A C 1
ATOM 1747 O O . GLU A 1 216 ? 5.019 -6.870 -20.789 1.00 91.81 216 GLU A O 1
ATOM 1752 N N . GLY A 1 217 ? 4.487 -4.684 -20.655 1.00 89.62 217 GLY A N 1
ATOM 1753 C CA . GLY A 1 217 ? 5.860 -4.190 -20.597 1.00 89.62 217 GLY A CA 1
ATOM 1754 C C . GLY A 1 217 ? 6.598 -4.701 -19.362 1.00 89.62 217 GLY A C 1
ATOM 1755 O O . GLY A 1 217 ? 7.712 -5.213 -19.474 1.00 89.62 217 GLY A O 1
ATOM 1756 N N . THR A 1 218 ? 5.945 -4.656 -18.203 1.00 92.50 218 THR A N 1
ATOM 1757 C CA . THR A 1 218 ? 6.460 -5.184 -16.940 1.00 92.50 218 THR A CA 1
ATOM 1758 C C . THR A 1 218 ? 6.729 -6.678 -17.019 1.00 92.50 218 THR A C 1
ATOM 1760 O O . THR A 1 218 ? 7.823 -7.107 -16.661 1.00 92.50 218 THR A O 1
ATOM 1763 N N . ARG A 1 219 ? 5.800 -7.475 -17.561 1.00 92.62 219 ARG A N 1
ATOM 1764 C CA . ARG A 1 219 ? 6.018 -8.920 -17.740 1.00 92.62 219 ARG A CA 1
ATOM 1765 C C . ARG A 1 219 ? 7.260 -9.218 -18.579 1.00 92.62 219 ARG A C 1
ATOM 1767 O O . ARG A 1 219 ? 8.059 -10.069 -18.193 1.00 92.62 219 ARG A O 1
ATOM 1774 N N . ARG A 1 220 ? 7.464 -8.491 -19.684 1.00 90.38 220 ARG A N 1
ATOM 1775 C CA . ARG A 1 220 ? 8.669 -8.636 -20.520 1.00 90.38 220 ARG A CA 1
ATOM 1776 C C . ARG A 1 220 ? 9.941 -8.238 -19.770 1.00 90.38 220 ARG A C 1
ATOM 1778 O O . ARG A 1 220 ? 10.930 -8.966 -19.825 1.00 90.38 220 ARG A O 1
ATOM 1785 N N . ALA A 1 221 ? 9.916 -7.115 -19.054 1.00 88.19 221 ALA A N 1
ATOM 1786 C CA . ALA A 1 221 ? 11.064 -6.628 -18.290 1.00 88.19 221 ALA A CA 1
ATOM 1787 C C . ALA A 1 221 ? 11.474 -7.606 -17.175 1.00 88.19 221 ALA A C 1
ATOM 1789 O O . ALA A 1 221 ? 12.659 -7.916 -17.024 1.00 88.19 221 ALA A O 1
ATOM 1790 N N . VAL A 1 222 ? 10.499 -8.140 -16.436 1.00 90.56 222 VAL A N 1
ATOM 1791 C CA . VAL A 1 222 ? 10.724 -9.148 -15.392 1.00 90.56 222 VAL A CA 1
ATOM 1792 C C . VAL A 1 222 ? 11.283 -10.432 -16.000 1.00 90.56 222 VAL A C 1
ATOM 1794 O O . VAL A 1 222 ? 12.315 -10.908 -15.534 1.00 90.56 222 VAL A O 1
ATOM 1797 N N . ALA A 1 223 ? 10.681 -10.954 -17.076 1.00 90.94 223 ALA A N 1
ATOM 1798 C CA . ALA A 1 223 ? 11.159 -12.168 -17.743 1.00 90.94 223 ALA A CA 1
ATOM 1799 C C . ALA A 1 223 ? 12.624 -12.047 -18.193 1.00 90.94 223 ALA A C 1
ATOM 1801 O O . ALA A 1 223 ? 13.439 -12.913 -17.873 1.00 90.94 223 ALA A O 1
ATOM 1802 N N . ARG A 1 224 ? 12.981 -10.929 -18.839 1.00 88.38 224 ARG A N 1
ATOM 1803 C CA . ARG A 1 224 ? 14.360 -10.639 -19.257 1.00 88.38 224 ARG A CA 1
ATOM 1804 C C . ARG A 1 224 ? 15.318 -10.551 -18.068 1.00 88.38 224 ARG A C 1
ATOM 1806 O O . ARG A 1 224 ? 16.434 -11.055 -18.130 1.00 88.38 224 ARG A O 1
ATOM 1813 N N . THR A 1 225 ? 14.893 -9.916 -16.977 1.00 86.88 225 THR A N 1
ATOM 1814 C CA . THR A 1 225 ? 15.726 -9.780 -15.772 1.00 86.88 225 THR A CA 1
ATOM 1815 C C . THR A 1 225 ? 15.995 -11.140 -15.128 1.00 86.88 225 THR A C 1
ATOM 1817 O O . THR A 1 225 ? 17.128 -11.423 -14.744 1.00 86.88 225 THR A O 1
ATOM 1820 N N . LEU A 1 226 ? 14.978 -12.003 -15.058 1.00 88.62 226 LEU A N 1
ATOM 1821 C CA . LEU A 1 226 ? 15.112 -13.368 -14.546 1.00 88.62 226 LEU A CA 1
ATOM 1822 C C . LEU A 1 226 ? 16.042 -14.216 -15.417 1.00 88.62 226 LEU A C 1
ATOM 1824 O O . LEU A 1 226 ? 16.865 -14.954 -14.884 1.00 88.62 226 LEU A O 1
ATOM 1828 N N . GLU A 1 227 ? 15.944 -14.098 -16.740 1.00 89.62 227 GLU A N 1
ATOM 1829 C CA . GLU A 1 227 ? 16.840 -14.783 -17.677 1.00 89.62 227 GLU A CA 1
ATOM 1830 C C . GLU A 1 227 ? 18.303 -14.366 -17.472 1.00 89.62 227 GLU A C 1
ATOM 1832 O O . GLU A 1 227 ? 19.173 -15.217 -17.296 1.00 89.62 227 GLU A O 1
ATOM 1837 N N . ILE A 1 228 ? 18.571 -13.057 -17.397 1.00 85.12 228 ILE A N 1
ATOM 1838 C CA . ILE A 1 228 ? 19.917 -12.527 -17.132 1.00 85.12 228 ILE A CA 1
ATOM 1839 C C . ILE A 1 228 ? 20.451 -13.036 -15.789 1.00 85.12 228 ILE A C 1
ATOM 1841 O O . ILE A 1 228 ? 21.615 -13.425 -15.697 1.00 85.12 228 ILE A O 1
ATOM 1845 N N . ALA A 1 229 ? 19.618 -13.034 -14.749 1.00 83.50 229 ALA A N 1
ATOM 1846 C CA . ALA A 1 229 ? 20.021 -13.475 -13.421 1.00 83.50 229 ALA A CA 1
ATOM 1847 C C . ALA A 1 229 ? 20.341 -14.982 -13.379 1.00 83.50 229 ALA A C 1
ATOM 1849 O O . ALA A 1 229 ? 21.352 -15.358 -12.785 1.00 83.50 229 ALA A O 1
ATOM 1850 N N . ARG A 1 230 ? 19.566 -15.829 -14.076 1.00 86.94 230 ARG A N 1
ATOM 1851 C CA . ARG A 1 230 ? 19.870 -17.266 -14.245 1.00 86.94 230 ARG A CA 1
ATOM 1852 C C . ARG A 1 230 ? 21.187 -17.484 -14.984 1.00 86.94 230 ARG A C 1
ATOM 1854 O O . ARG A 1 230 ? 22.037 -18.230 -14.514 1.00 86.94 230 ARG A O 1
ATOM 1861 N N . ASN A 1 231 ? 21.401 -16.770 -16.089 1.00 87.75 231 ASN A N 1
ATOM 1862 C CA . ASN A 1 231 ? 22.636 -16.878 -16.876 1.00 87.75 231 ASN A CA 1
ATOM 1863 C C . ASN A 1 231 ? 23.886 -16.445 -16.089 1.00 87.75 231 ASN A C 1
ATOM 1865 O O . ASN A 1 231 ? 24.998 -16.834 -16.431 1.00 87.75 231 ASN A O 1
ATOM 1869 N N . ARG A 1 232 ? 23.712 -15.644 -15.030 1.00 84.12 232 ARG A N 1
ATOM 1870 C CA . ARG A 1 232 ? 24.779 -15.191 -14.125 1.00 84.12 232 ARG A CA 1
ATOM 1871 C C . ARG A 1 232 ? 24.904 -16.026 -12.843 1.00 84.12 232 ARG A C 1
ATOM 1873 O O . ARG A 1 232 ? 25.690 -15.652 -11.978 1.00 84.12 232 ARG A O 1
ATOM 1880 N N . GLY A 1 233 ? 24.133 -17.107 -12.687 1.00 80.50 233 GLY A N 1
ATOM 1881 C CA . GLY A 1 233 ? 24.141 -17.946 -11.479 1.00 80.50 233 GLY A CA 1
ATOM 1882 C C . GLY A 1 233 ? 23.632 -17.236 -10.219 1.00 80.50 233 GLY A C 1
ATOM 1883 O O . GLY A 1 233 ? 24.019 -17.588 -9.109 1.00 80.50 233 GLY A O 1
ATOM 1884 N N . MET A 1 234 ? 22.808 -16.196 -10.380 1.00 72.75 234 MET A N 1
ATOM 1885 C CA . MET A 1 234 ? 22.232 -15.418 -9.273 1.00 72.75 234 MET A CA 1
ATOM 1886 C C . MET A 1 234 ? 20.853 -15.937 -8.824 1.00 72.75 234 MET A C 1
ATOM 1888 O O . MET A 1 234 ? 20.327 -15.460 -7.813 1.00 72.75 234 MET A O 1
ATOM 1892 N N . LEU A 1 235 ? 20.274 -16.867 -9.593 1.00 70.44 235 LEU A N 1
ATOM 1893 C CA . LEU A 1 235 ? 18.992 -17.548 -9.389 1.00 70.44 235 LEU A CA 1
ATOM 1894 C C . LEU A 1 235 ? 19.132 -19.041 -9.664 1.00 70.44 235 LEU A C 1
ATOM 1896 O O . LEU A 1 235 ? 19.925 -19.375 -10.573 1.00 70.44 235 LEU A O 1
#